Protein AF-A0A090QGW6-F1 (afdb_monomer)

Organism: NCBI:txid754436

Secondary structure (DSSP, 8-state):
------------S-SSPEEP-TT-EEPTT-EEEETTEEEEESS-EESPPP-TT-SSEEEPSS---PPPPS------TTS-TT-HHHHH---SS-SSS-HHHHHHHHHH--SHHHHHHHHHHHHHHHHHHHHHH-TT----HHHHHHHHHHHHHHHHHHHHHHHTTS-SS-HHHHHT-SHHHHHHHHHHHHHHHHHTTT-GGGSPP-SSSS-HHHHHTT--

Mean predicted aligned error: 14.12 Å

Solvent-accessible surface area (backbone atoms only — not comparable to full-atom values): 13281 Å² total; per-residue (Å²): 131,87,83,77,80,80,92,78,86,84,89,70,95,57,97,61,76,46,70,69,53,62,88,48,75,41,48,60,68,42,57,29,32,56,96,90,41,41,30,32,26,69,41,74,45,61,63,74,78,81,44,94,83,42,91,46,29,44,72,60,76,90,83,76,91,73,77,86,72,72,88,58,72,59,71,69,53,86,80,51,86,84,44,69,61,44,64,59,40,52,46,89,86,67,81,75,51,32,45,47,39,54,51,49,41,63,72,71,37,91,48,67,68,58,32,51,51,43,59,58,51,45,50,60,54,50,48,22,41,49,55,60,74,37,81,81,68,83,67,53,38,66,58,24,31,50,52,51,34,52,54,50,39,50,50,44,24,42,52,49,38,39,74,73,63,76,35,94,69,44,59,63,54,60,64,34,71,41,74,64,35,41,48,37,44,52,50,14,53,50,53,31,44,62,38,34,73,71,47,62,85,62,52,72,86,63,83,71,40,53,63,68,74,66,60,55,75,72,77,116

InterPro domains:
  IPR036573 Carbohydrate-binding module superfamily 5/12 [SSF51055] (15-60)

Radius of gyration: 19.95 Å; Cα contacts (8 Å, |Δi|>4): 237; chains: 1; bounding box: 52×44×51 Å

Structure (mmCIF, N/CA/C/O backbone):
data_AF-A0A090QGW6-F1
#
_entry.id   AF-A0A090QGW6-F1
#
loop_
_atom_site.group_PDB
_atom_site.id
_atom_site.type_symbol
_atom_site.label_atom_id
_atom_site.label_alt_id
_atom_site.label_comp_id
_atom_site.label_asym_id
_atom_site.label_entity_id
_atom_site.label_seq_id
_atom_site.pdbx_PDB_ins_code
_atom_site.Cartn_x
_atom_site.Cartn_y
_atom_site.Cartn_z
_atom_site.occupancy
_atom_site.B_iso_or_equiv
_atom_site.auth_seq_id
_atom_site.auth_comp_id
_atom_site.auth_asym_id
_atom_site.auth_atom_id
_atom_site.pdbx_PDB_model_num
ATOM 1 N N . MET A 1 1 ? -22.555 23.218 -3.602 1.00 33.50 1 MET A N 1
ATOM 2 C CA . MET A 1 1 ? -22.571 22.023 -2.738 1.00 33.50 1 MET A CA 1
ATOM 3 C C . MET A 1 1 ? -21.547 21.082 -3.329 1.00 33.50 1 MET A C 1
ATOM 5 O O . MET A 1 1 ? -21.647 20.803 -4.515 1.00 33.50 1 MET A O 1
ATOM 9 N N . ASN A 1 2 ? -20.505 20.732 -2.576 1.00 34.44 2 ASN A N 1
ATOM 10 C CA . ASN A 1 2 ? -19.553 19.720 -3.023 1.00 34.44 2 ASN A CA 1
ATOM 11 C C . ASN A 1 2 ? -20.185 18.361 -2.731 1.00 34.44 2 ASN A C 1
ATOM 13 O O . ASN A 1 2 ? -20.052 17.860 -1.616 1.00 34.44 2 ASN A O 1
ATOM 17 N N . ASP A 1 3 ? -20.883 17.804 -3.717 1.00 41.03 3 ASP A N 1
ATOM 18 C CA . ASP A 1 3 ? -21.254 16.390 -3.721 1.00 41.03 3 ASP A CA 1
ATOM 19 C C . ASP A 1 3 ? -19.986 15.581 -3.992 1.00 41.03 3 ASP A C 1
ATOM 21 O O . ASP A 1 3 ? -19.687 15.177 -5.114 1.00 41.03 3 ASP A O 1
ATOM 25 N N . PHE A 1 4 ? -19.174 15.417 -2.949 1.00 44.78 4 PHE A N 1
ATOM 26 C CA . PHE A 1 4 ? -18.111 14.429 -2.959 1.00 44.78 4 PHE A CA 1
ATOM 27 C C . PHE A 1 4 ? -18.762 13.062 -2.747 1.00 44.78 4 PHE A C 1
ATOM 29 O O . PHE A 1 4 ? -19.067 12.677 -1.617 1.00 44.78 4 PHE A O 1
ATOM 36 N N . VAL A 1 5 ? -19.024 12.364 -3.850 1.00 48.78 5 VAL A N 1
ATOM 37 C CA . VAL A 1 5 ? -19.452 10.964 -3.839 1.00 48.78 5 VAL A CA 1
ATOM 38 C C . VAL A 1 5 ? -18.209 10.128 -3.556 1.00 48.78 5 VAL A C 1
ATOM 40 O O . VAL A 1 5 ? -17.328 10.003 -4.401 1.00 48.78 5 VAL A O 1
ATOM 43 N N . TRP A 1 6 ? -18.100 9.636 -2.326 1.00 50.78 6 TRP A N 1
ATOM 44 C CA . TRP A 1 6 ? -17.078 8.670 -1.950 1.00 50.78 6 TRP A CA 1
ATOM 45 C C . TRP A 1 6 ? -17.577 7.273 -2.328 1.00 50.78 6 TRP A C 1
ATOM 47 O O . TRP A 1 6 ? -18.616 6.853 -1.823 1.00 50.78 6 TRP A O 1
ATOM 57 N N . ASP A 1 7 ? -16.856 6.600 -3.222 1.00 48.09 7 ASP A N 1
ATOM 58 C CA . ASP A 1 7 ? -17.145 5.245 -3.711 1.00 48.09 7 ASP A CA 1
ATOM 59 C C . ASP A 1 7 ? -16.061 4.282 -3.204 1.00 48.09 7 ASP A C 1
ATOM 61 O O . ASP A 1 7 ? -15.202 3.825 -3.951 1.00 48.09 7 ASP A O 1
ATOM 65 N N . GLY A 1 8 ? -15.999 4.108 -1.883 1.00 52.69 8 GLY A N 1
ATOM 66 C CA . GLY A 1 8 ? -15.001 3.262 -1.233 1.00 52.69 8 GLY A CA 1
ATOM 67 C C . GLY A 1 8 ? -15.627 2.284 -0.245 1.00 52.69 8 GLY A C 1
ATOM 68 O O . GLY A 1 8 ? -16.815 2.353 0.068 1.00 52.69 8 GLY A O 1
ATOM 69 N N . TRP A 1 9 ? -14.802 1.382 0.279 1.00 57.50 9 TRP A N 1
ATOM 70 C CA . TRP A 1 9 ? -15.204 0.384 1.268 1.00 57.50 9 TRP A CA 1
ATOM 71 C C . TRP A 1 9 ? -14.773 0.798 2.680 1.00 57.50 9 TRP A C 1
ATOM 73 O O . TRP A 1 9 ? -13.691 1.355 2.875 1.00 57.50 9 TRP A O 1
ATOM 83 N N . LEU A 1 10 ? -15.628 0.547 3.676 1.00 61.69 10 LEU A N 1
ATOM 84 C CA . LEU A 1 10 ? -15.294 0.677 5.097 1.00 61.69 10 LEU A CA 1
ATOM 85 C C . LEU A 1 10 ? -15.099 -0.722 5.677 1.00 61.69 10 LEU A C 1
ATOM 87 O O . LEU A 1 10 ? -16.015 -1.540 5.642 1.00 61.69 10 LEU A O 1
ATOM 91 N N . TYR A 1 11 ? -13.918 -0.981 6.233 1.00 58.16 11 TYR A N 1
ATOM 92 C CA . TYR A 1 11 ? -13.635 -2.235 6.923 1.00 58.16 11 TYR A CA 1
ATOM 93 C C . TYR A 1 11 ? -13.949 -2.089 8.404 1.00 58.16 11 TYR A C 1
ATOM 95 O O . TYR A 1 11 ? -13.504 -1.145 9.056 1.00 58.16 11 TYR A O 1
ATOM 103 N N . THR A 1 12 ? -14.694 -3.051 8.932 1.00 62.00 12 THR A N 1
ATOM 104 C CA . THR A 1 12 ? -14.919 -3.211 10.365 1.00 62.00 12 THR A CA 1
ATOM 105 C C . THR A 1 12 ? -14.427 -4.586 10.785 1.00 62.00 12 THR A C 1
ATOM 107 O O . THR A 1 12 ? -14.577 -5.562 10.054 1.00 62.00 12 THR A O 1
ATOM 110 N N . THR A 1 13 ? -13.823 -4.659 11.966 1.00 58.00 13 THR A N 1
ATOM 111 C CA . THR A 1 13 ? -13.417 -5.922 12.598 1.00 58.00 13 THR A CA 1
ATOM 112 C C . THR A 1 13 ? -14.582 -6.616 13.301 1.00 58.00 13 THR A C 1
ATOM 114 O O . THR A 1 13 ? -14.414 -7.702 13.847 1.00 58.00 13 THR A O 1
ATOM 117 N N . LYS A 1 14 ? -15.761 -5.984 13.325 1.00 63.84 14 LYS A N 1
ATOM 118 C CA . LYS A 1 14 ? -16.964 -6.532 13.946 1.00 63.84 14 LYS A CA 1
ATOM 119 C C . LYS A 1 14 ? -17.774 -7.311 12.919 1.00 63.84 14 LYS A C 1
ATOM 121 O O . LYS A 1 14 ? -18.160 -6.764 11.890 1.00 63.84 14 LYS A O 1
ATOM 126 N N . ASP A 1 15 ? -18.115 -8.547 13.268 1.00 63.34 15 ASP A N 1
ATOM 127 C CA . ASP A 1 15 ? -18.985 -9.419 12.465 1.00 63.34 15 ASP A CA 1
ATOM 128 C C . ASP A 1 15 ? -20.431 -8.896 12.373 1.00 63.34 15 ASP A C 1
ATOM 130 O O . ASP A 1 15 ? -21.226 -9.349 11.549 1.00 63.34 15 ASP A O 1
ATOM 134 N N . THR A 1 16 ? -20.784 -7.936 13.229 1.00 70.56 16 THR A N 1
ATOM 135 C CA . THR A 1 16 ? -22.088 -7.277 13.277 1.00 70.56 16 THR A CA 1
ATOM 136 C C . THR A 1 16 ? -21.921 -5.782 13.513 1.00 70.56 16 THR A C 1
ATOM 138 O O . THR A 1 16 ? -21.048 -5.360 14.270 1.00 70.56 16 THR A O 1
ATOM 141 N N . ILE A 1 17 ? -22.792 -4.977 12.908 1.00 84.06 17 ILE A N 1
ATOM 142 C CA . ILE A 1 17 ? -22.889 -3.549 13.221 1.00 84.06 17 ILE A CA 1
ATOM 143 C C . ILE A 1 17 ? -23.611 -3.393 14.563 1.00 84.06 17 ILE A C 1
ATOM 145 O O . ILE A 1 17 ? -24.702 -3.935 14.751 1.00 84.06 17 ILE A O 1
ATOM 149 N N . ASP A 1 18 ? -23.013 -2.636 15.481 1.00 85.50 18 ASP A N 1
ATOM 150 C CA . ASP A 1 18 ? -23.612 -2.375 16.787 1.00 85.50 18 ASP A CA 1
ATOM 151 C C . ASP A 1 18 ? -24.788 -1.400 16.671 1.00 85.50 18 ASP A C 1
ATOM 153 O O . ASP A 1 18 ? -24.751 -0.432 15.909 1.00 85.50 18 ASP A O 1
ATOM 157 N N . ILE A 1 19 ? -25.832 -1.620 17.468 1.00 91.69 19 ILE A N 1
ATOM 158 C CA . ILE A 1 19 ? -26.942 -0.670 17.583 1.00 91.69 19 ILE A CA 1
ATOM 159 C C . ILE A 1 19 ? -26.463 0.542 18.387 1.00 91.69 19 ILE A C 1
ATOM 161 O O . ILE A 1 19 ? -25.808 0.393 19.418 1.00 91.69 19 ILE A O 1
ATOM 165 N N . TYR A 1 20 ? -26.817 1.742 17.930 1.00 92.31 20 TYR A N 1
ATOM 166 C CA . TYR A 1 20 ? -26.529 2.989 18.630 1.00 92.31 20 TYR A CA 1
ATOM 167 C C . TYR A 1 20 ? -26.995 2.964 20.092 1.00 92.31 20 TYR A C 1
ATOM 169 O O . TYR A 1 20 ? -28.152 2.658 20.393 1.00 92.31 20 TYR A O 1
ATOM 177 N N . ASP A 1 21 ? -26.113 3.413 20.973 1.00 93.06 21 ASP A N 1
ATOM 178 C CA . ASP A 1 21 ? -26.338 3.640 22.387 1.00 93.06 21 ASP A CA 1
ATOM 179 C C . ASP A 1 21 ? -25.883 5.057 22.751 1.00 93.06 21 ASP A C 1
ATOM 181 O O . ASP A 1 21 ? -24.736 5.453 22.544 1.00 93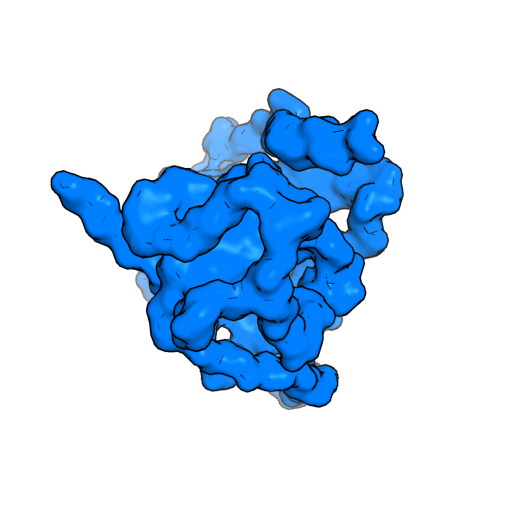.06 21 ASP A O 1
ATOM 185 N N . HIS A 1 22 ? -26.802 5.820 23.336 1.00 91.31 22 HIS A N 1
ATOM 186 C CA . HIS A 1 22 ? -26.597 7.215 23.706 1.00 91.31 22 HIS A CA 1
ATOM 187 C C . HIS A 1 22 ? -25.455 7.405 24.717 1.00 91.31 22 HIS A C 1
ATOM 189 O O . HIS A 1 22 ? -24.769 8.430 24.702 1.00 91.31 22 HIS A O 1
ATOM 195 N N . GLU A 1 23 ? -25.227 6.420 25.590 1.00 93.12 23 GLU A N 1
ATOM 196 C CA . GLU A 1 23 ? -24.200 6.508 26.630 1.00 93.12 23 GLU A CA 1
ATOM 197 C C . GLU A 1 23 ? -22.819 6.029 26.177 1.00 93.12 23 GLU A C 1
ATOM 199 O O . GLU A 1 23 ? -21.822 6.267 26.877 1.00 93.12 23 GLU A O 1
ATOM 204 N N . THR A 1 24 ? -22.736 5.415 25.000 1.00 90.62 24 THR A N 1
ATOM 205 C CA . THR A 1 24 ? -21.484 4.933 24.427 1.00 90.62 24 THR A CA 1
ATOM 206 C C . THR A 1 24 ? -20.689 6.091 23.814 1.00 90.62 24 THR A C 1
ATOM 208 O O . THR A 1 24 ? -21.230 6.985 23.163 1.00 90.62 24 THR A O 1
ATOM 211 N N . ALA A 1 25 ? -19.379 6.105 24.075 1.00 89.50 25 ALA A N 1
ATOM 212 C CA . ALA A 1 25 ? -18.448 7.032 23.444 1.00 89.50 25 ALA A CA 1
ATOM 213 C C . ALA A 1 25 ? -17.870 6.383 22.183 1.00 89.50 25 ALA A C 1
ATOM 215 O O . ALA A 1 25 ? -17.158 5.384 22.276 1.00 89.50 25 ALA A O 1
ATOM 216 N N . TYR A 1 26 ? -18.172 6.973 21.034 1.00 85.00 26 TYR A N 1
ATOM 217 C CA . TYR A 1 26 ? -17.760 6.509 19.719 1.00 85.00 26 TYR A CA 1
ATOM 218 C C . TYR A 1 26 ? -16.492 7.219 19.261 1.00 85.00 26 TYR A C 1
ATOM 220 O O . TYR A 1 26 ? -16.317 8.422 19.479 1.00 85.00 26 TYR A O 1
ATOM 228 N N . ARG A 1 27 ? -15.601 6.464 18.626 1.00 85.12 27 ARG A N 1
ATOM 229 C CA . ARG A 1 27 ? -14.374 6.944 17.989 1.00 85.12 27 ARG A CA 1
ATOM 230 C C . ARG A 1 27 ? -14.624 7.201 16.507 1.00 85.12 27 ARG A C 1
ATOM 232 O O . ARG A 1 27 ? -15.595 6.721 15.930 1.00 85.12 27 ARG A O 1
ATOM 239 N N . VAL A 1 28 ? -13.726 7.956 15.879 1.00 78.50 28 VAL A N 1
ATOM 240 C CA . VAL A 1 28 ? -13.757 8.153 14.423 1.00 78.50 28 VAL A CA 1
ATOM 241 C C . VAL A 1 28 ? -13.703 6.794 13.728 1.00 78.50 28 VAL A C 1
ATOM 243 O O . VAL A 1 28 ? -12.865 5.965 14.073 1.00 78.50 28 VAL A O 1
ATOM 246 N N . GLY A 1 29 ? -14.580 6.583 12.748 1.00 78.69 29 GLY A N 1
ATOM 247 C CA . GLY A 1 29 ? -14.663 5.330 12.000 1.00 78.69 29 GLY A CA 1
ATOM 248 C C . GLY A 1 29 ? -15.576 4.271 12.621 1.00 78.69 29 GLY A C 1
ATOM 249 O O . GLY A 1 29 ? -15.855 3.285 11.946 1.00 78.69 29 GLY A O 1
ATOM 250 N N . ASP A 1 30 ? -16.096 4.471 13.838 1.00 83.88 30 ASP A N 1
ATOM 251 C CA . ASP A 1 30 ? -17.084 3.551 14.407 1.00 83.88 30 ASP A CA 1
ATOM 252 C C . ASP A 1 30 ? -18.349 3.521 13.545 1.00 83.88 30 ASP A C 1
ATOM 254 O O . ASP A 1 30 ? -18.890 4.567 13.171 1.00 83.88 30 ASP A O 1
ATOM 258 N N . ILE A 1 31 ? -18.818 2.308 13.253 1.00 87.56 31 ILE A N 1
ATOM 259 C CA . ILE A 1 31 ? -20.001 2.048 12.433 1.00 87.56 31 ILE A CA 1
ATOM 260 C C . ILE A 1 31 ? -21.126 1.547 13.335 1.00 87.56 31 ILE A C 1
ATOM 262 O O . ILE A 1 31 ? -20.939 0.593 14.092 1.00 87.56 31 ILE A O 1
ATOM 266 N N . ILE A 1 32 ? -22.292 2.182 13.238 1.00 90.25 32 ILE A N 1
ATOM 267 C CA . ILE A 1 32 ? -23.474 1.869 14.046 1.00 90.25 32 ILE A CA 1
ATOM 268 C C . ILE A 1 32 ? -24.739 1.795 13.198 1.00 90.25 32 ILE A C 1
ATOM 270 O O . ILE A 1 32 ? -24.846 2.456 12.164 1.00 90.25 32 ILE A O 1
ATOM 274 N N . ASP A 1 33 ? -25.716 1.025 13.667 1.00 89.88 33 ASP A N 1
ATOM 275 C CA . ASP A 1 33 ? -27.097 1.073 13.196 1.00 89.88 33 ASP A CA 1
ATOM 276 C C . ASP A 1 33 ? -27.896 2.011 14.099 1.00 89.88 33 ASP A C 1
ATOM 278 O O . ASP A 1 33 ? -27.933 1.860 15.324 1.00 89.88 33 ASP A O 1
ATOM 282 N N . PHE A 1 34 ? -28.575 2.977 13.490 1.00 91.00 34 PHE A N 1
ATOM 283 C CA . PHE A 1 34 ? -29.602 3.750 14.159 1.00 91.00 34 PHE A CA 1
ATOM 284 C C . PHE A 1 34 ? -30.868 3.782 13.312 1.00 91.00 34 PHE A C 1
ATOM 286 O O . PHE A 1 34 ? -30.924 4.417 12.258 1.00 91.00 34 PHE A O 1
ATOM 293 N N . LYS A 1 35 ? -31.918 3.128 13.821 1.00 89.25 35 LYS A N 1
ATOM 294 C CA . LYS A 1 35 ? -33.244 3.051 13.187 1.00 89.25 35 LYS A CA 1
ATOM 295 C C . LYS A 1 35 ? -33.208 2.431 11.780 1.00 89.25 35 LYS A C 1
ATOM 297 O O . LYS A 1 35 ? -33.979 2.848 10.918 1.00 89.25 35 LYS A O 1
ATOM 302 N N . GLY A 1 36 ? -32.350 1.434 11.554 1.00 84.31 36 GLY A N 1
ATOM 303 C CA . GLY A 1 36 ? -32.238 0.741 10.266 1.00 84.31 36 GLY A CA 1
ATOM 304 C C . GLY A 1 36 ? -31.441 1.515 9.216 1.00 84.31 36 GLY A C 1
ATOM 305 O O . GLY A 1 36 ? -31.501 1.199 8.027 1.00 84.31 36 GLY A O 1
ATOM 306 N N . HIS A 1 37 ? -30.715 2.548 9.638 1.00 88.00 37 HIS A N 1
ATOM 307 C CA . HIS A 1 37 ? -29.743 3.251 8.818 1.00 88.00 37 HIS A CA 1
ATOM 308 C C . HIS A 1 37 ? -28.366 3.107 9.449 1.00 88.00 37 HIS A C 1
ATOM 310 O O . HIS A 1 37 ? -28.210 3.249 10.662 1.00 88.00 37 HIS A O 1
ATOM 316 N N . VAL A 1 38 ? -27.371 2.853 8.607 1.00 88.50 38 VAL A N 1
ATOM 317 C CA . VAL A 1 38 ? -25.988 2.706 9.046 1.00 88.50 38 VAL A CA 1
ATOM 318 C C . VAL A 1 38 ? -25.298 4.062 8.996 1.00 88.50 38 VAL A C 1
ATOM 320 O O . VAL A 1 38 ? -25.425 4.797 8.013 1.00 88.50 38 VAL A O 1
ATOM 323 N N . TYR A 1 39 ? -24.550 4.389 10.044 1.00 88.94 39 TYR A N 1
ATOM 324 C CA . TYR A 1 39 ? -23.765 5.612 10.132 1.00 88.94 39 TYR A CA 1
ATOM 325 C C . TYR A 1 39 ? -22.324 5.301 10.511 1.00 88.94 39 TYR A C 1
ATOM 327 O O . TYR A 1 39 ? -22.068 4.372 11.270 1.00 88.94 39 TYR A O 1
ATOM 335 N N . VAL A 1 40 ? -21.405 6.129 10.023 1.00 88.62 40 VAL A N 1
ATOM 336 C CA . VAL A 1 40 ? -20.012 6.171 10.465 1.00 88.62 40 VAL A CA 1
ATOM 337 C C . VAL A 1 40 ? -19.748 7.469 11.228 1.00 88.62 40 VAL A C 1
ATOM 339 O O . VAL A 1 40 ? -20.155 8.556 10.796 1.00 88.62 40 VAL A O 1
ATOM 342 N N . ALA A 1 41 ? -19.078 7.365 12.372 1.00 88.06 41 ALA A N 1
ATOM 343 C CA . ALA A 1 41 ? -18.646 8.514 13.158 1.00 88.06 41 ALA A CA 1
ATOM 344 C C . ALA A 1 41 ? -17.513 9.264 12.440 1.00 88.06 41 ALA A C 1
ATOM 346 O O . ALA A 1 41 ? -16.475 8.691 12.103 1.00 88.06 41 ALA A O 1
ATOM 347 N N . GLN A 1 42 ? -17.696 10.566 12.220 1.00 81.56 42 GLN A N 1
ATOM 348 C CA . GLN A 1 42 ? -16.695 11.437 11.592 1.00 81.56 42 GLN A CA 1
ATOM 349 C C . GLN A 1 42 ? -15.734 12.065 12.612 1.00 81.56 42 GLN A C 1
ATOM 351 O O . GLN A 1 42 ? -14.635 12.475 12.250 1.00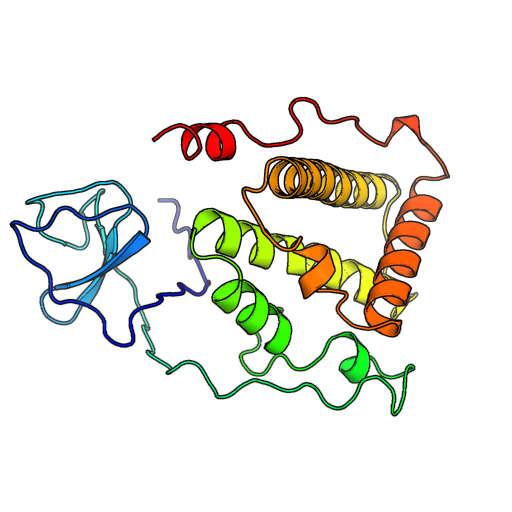 81.56 42 GLN A O 1
ATOM 356 N N . TRP A 1 43 ? -16.152 12.127 13.879 1.00 82.00 43 TRP A N 1
ATOM 357 C CA . TRP A 1 43 ? -15.431 12.715 15.010 1.00 82.00 43 TRP A CA 1
ATOM 358 C C . TRP A 1 43 ? -15.661 11.854 16.264 1.00 82.00 43 TRP A C 1
ATOM 360 O O . TRP A 1 43 ? -16.616 11.081 16.285 1.00 82.00 43 TRP A O 1
ATOM 370 N N . PRO A 1 44 ? -14.843 11.966 17.324 1.00 84.62 44 PRO A N 1
ATOM 371 C CA . PRO A 1 44 ? -15.179 11.355 18.607 1.00 84.62 44 PRO A CA 1
ATOM 372 C C . PRO A 1 44 ? -16.463 11.969 19.190 1.00 84.62 44 PRO A C 1
ATOM 374 O O . PRO A 1 44 ? -16.544 13.190 19.336 1.00 84.62 44 PRO A O 1
ATOM 377 N N . ILE A 1 45 ? -17.469 11.147 19.508 1.00 89.75 45 ILE A N 1
ATOM 378 C CA . ILE A 1 45 ? -18.837 11.588 19.847 1.00 89.75 45 ILE A CA 1
ATOM 379 C C . ILE A 1 45 ? -19.416 10.756 20.990 1.00 89.75 45 ILE A C 1
ATOM 381 O O . ILE A 1 45 ? -19.256 9.541 21.032 1.00 89.75 45 ILE A O 1
ATOM 385 N N . LYS A 1 46 ? -20.172 11.399 21.885 1.00 92.31 46 LYS A N 1
ATOM 386 C CA . LYS A 1 46 ? -21.032 10.735 22.874 1.00 92.31 46 LYS A CA 1
ATOM 387 C C . LYS A 1 46 ? -22.338 11.517 23.029 1.00 92.31 46 LYS A C 1
ATOM 389 O O . LYS A 1 46 ? -22.301 12.742 23.106 1.00 92.31 46 LYS A O 1
ATOM 394 N N . GLY A 1 47 ? -23.473 10.822 23.088 1.00 87.81 47 GLY A N 1
ATOM 395 C CA . GLY A 1 47 ? -24.792 11.424 23.334 1.00 87.81 47 GLY A CA 1
ATOM 396 C C . GLY A 1 47 ? -25.404 12.218 22.171 1.00 87.81 47 GLY A C 1
ATOM 397 O O . GLY A 1 47 ? -26.511 12.733 22.298 1.00 87.81 47 GLY A O 1
ATOM 398 N N . GLU A 1 48 ? -24.732 12.331 21.021 1.00 88.62 48 GLU A N 1
ATOM 399 C CA . GLU A 1 48 ? -25.337 12.927 19.825 1.00 88.62 48 GLU A CA 1
ATOM 400 C C . GLU A 1 48 ? -26.058 11.852 19.009 1.00 88.62 48 GLU A C 1
ATOM 402 O O . GLU A 1 48 ? -25.448 10.846 18.633 1.00 88.62 48 GLU A O 1
ATOM 407 N N . TYR A 1 49 ? -27.345 12.064 18.724 1.00 90.75 49 TYR A N 1
ATOM 408 C CA . TYR A 1 49 ? -28.139 11.148 17.908 1.00 90.75 49 TYR A CA 1
ATOM 409 C C . TYR A 1 49 ? -27.715 11.195 16.429 1.00 90.75 49 TYR A C 1
ATOM 411 O O . TYR A 1 49 ? -27.611 12.288 15.867 1.00 90.75 49 TYR A O 1
ATOM 419 N N . PRO A 1 50 ? -27.565 10.043 15.754 1.00 88.56 50 PRO A N 1
ATOM 420 C CA . PRO A 1 50 ? -27.315 10.001 14.319 1.00 88.56 50 PRO A CA 1
ATOM 421 C C . PRO A 1 50 ? -28.505 10.545 13.521 1.00 88.56 50 PRO A C 1
ATOM 423 O O . PRO A 1 50 ? -29.653 10.138 13.714 1.00 88.56 50 PRO A O 1
ATOM 426 N N . HIS A 1 51 ? -28.243 11.476 12.605 1.00 83.38 51 HIS A N 1
ATOM 427 C CA . HIS A 1 51 ? -29.226 11.945 11.629 1.00 83.38 51 HIS A CA 1
ATOM 428 C C . HIS A 1 51 ? -28.534 12.458 10.359 1.00 83.38 51 HIS A C 1
ATOM 430 O O . HIS A 1 51 ? -27.383 12.877 10.395 1.00 83.38 51 HIS A O 1
ATOM 436 N N . HIS A 1 52 ? -29.258 12.484 9.236 1.00 62.50 52 HIS A N 1
ATOM 437 C CA . HIS A 1 52 ? -28.752 12.838 7.893 1.00 62.50 52 HIS A CA 1
ATOM 438 C C . HIS A 1 52 ? -28.120 14.240 7.753 1.00 62.50 52 HIS A C 1
ATOM 440 O O . HIS A 1 52 ? -27.527 14.546 6.725 1.00 62.50 52 HIS A O 1
ATOM 446 N N . ALA A 1 53 ? -28.282 15.104 8.756 1.00 63.97 53 ALA A N 1
ATOM 447 C CA . ALA A 1 53 ? -27.765 16.473 8.779 1.00 63.97 53 ALA A CA 1
ATOM 448 C C . ALA A 1 53 ? -26.743 16.699 9.907 1.00 63.97 53 ALA A C 1
ATOM 450 O O . ALA A 1 53 ? -26.382 17.840 10.187 1.00 63.97 53 ALA A O 1
ATOM 451 N N . SER A 1 54 ? -26.327 15.634 10.596 1.00 74.56 54 SER A N 1
ATOM 452 C CA . SER A 1 54 ? -25.301 15.717 11.627 1.00 74.56 54 SER A CA 1
ATOM 453 C C . SER A 1 54 ? -23.941 15.912 10.954 1.00 74.56 54 SER A C 1
ATOM 455 O O . SER A 1 54 ? -23.629 15.268 9.956 1.00 74.56 54 SER A O 1
ATOM 457 N N . SER A 1 55 ? -23.120 16.811 11.496 1.00 79.69 55 SER A N 1
ATOM 458 C CA . SER A 1 55 ? -21.704 16.944 11.111 1.00 79.69 55 SER A CA 1
ATOM 459 C C . SER A 1 55 ? -20.820 15.848 11.712 1.00 79.69 55 SER A C 1
ATOM 461 O O . SER A 1 55 ? -19.647 15.721 11.364 1.00 79.69 55 SER A O 1
ATOM 463 N N . SER A 1 56 ? -21.384 15.126 12.673 1.00 86.31 56 SER A N 1
ATOM 464 C CA . SER A 1 56 ? -20.737 14.157 13.542 1.00 86.31 56 SER A CA 1
ATOM 465 C C . SER A 1 56 ? -20.948 12.736 13.014 1.00 86.31 56 SER A C 1
ATOM 467 O O . SER A 1 56 ? -20.037 11.911 13.064 1.00 86.31 56 SER A O 1
ATOM 469 N N . TRP A 1 57 ? -22.108 12.477 12.408 1.00 87.56 57 TRP A N 1
ATOM 470 C CA . TRP A 1 57 ? -22.486 11.195 11.823 1.00 87.56 57 TRP A CA 1
ATOM 471 C C . TRP A 1 57 ? -22.681 11.298 10.314 1.00 87.56 57 TRP A C 1
ATOM 473 O O . TRP A 1 57 ? -23.510 12.071 9.836 1.00 87.56 57 TRP A O 1
ATOM 483 N N . ARG A 1 58 ? -21.988 10.445 9.556 1.00 87.50 58 ARG A N 1
ATOM 484 C CA . ARG A 1 58 ? -22.220 10.293 8.119 1.00 87.50 58 ARG A CA 1
ATOM 485 C C . ARG A 1 58 ? -23.025 9.037 7.854 1.00 87.50 58 ARG A C 1
ATOM 487 O O . ARG A 1 58 ? -22.590 7.945 8.198 1.00 87.50 58 ARG A O 1
ATOM 494 N N . GLN A 1 59 ? -24.181 9.194 7.220 1.00 87.69 59 GLN A N 1
ATOM 495 C CA . GLN A 1 59 ? -24.974 8.050 6.790 1.00 87.69 59 GLN A CA 1
ATOM 496 C C . GLN A 1 59 ? -24.261 7.314 5.655 1.00 87.69 59 GLN A C 1
ATOM 498 O O . GLN A 1 59 ? -23.822 7.940 4.688 1.00 87.69 59 GLN A O 1
ATOM 503 N N . LEU A 1 60 ? -24.179 5.994 5.772 1.00 82.19 60 LEU A N 1
ATOM 504 C CA . LEU A 1 60 ? -23.739 5.110 4.706 1.00 82.19 60 LEU A CA 1
ATOM 505 C C . LEU A 1 60 ? -24.957 4.649 3.904 1.00 82.19 60 LEU A C 1
ATOM 507 O O . LEU A 1 60 ? -26.020 4.354 4.458 1.00 82.19 60 LEU A O 1
ATOM 511 N N . VAL A 1 61 ? -24.801 4.601 2.587 1.00 77.94 61 VAL A N 1
ATOM 512 C CA . VAL A 1 61 ? -25.802 4.080 1.651 1.00 77.94 61 VAL A CA 1
ATOM 513 C C . VAL A 1 61 ? -25.241 2.826 0.986 1.00 77.94 61 VAL A C 1
ATOM 515 O O . VAL A 1 61 ? -24.030 2.725 0.826 1.00 77.94 61 VAL A O 1
ATOM 518 N N . ASN A 1 62 ? -26.111 1.879 0.619 1.00 69.69 62 ASN A N 1
ATOM 519 C CA . ASN A 1 62 ? -25.735 0.603 -0.015 1.00 69.69 62 ASN A CA 1
ATOM 520 C C . ASN A 1 62 ? -24.757 -0.255 0.817 1.00 69.69 62 ASN A C 1
ATOM 522 O O . ASN A 1 62 ? -23.778 -0.773 0.295 1.00 69.69 62 ASN A O 1
ATOM 526 N N . VAL A 1 63 ? -25.012 -0.399 2.122 1.00 69.31 63 VAL A N 1
ATOM 527 C CA . VAL A 1 63 ? -24.168 -1.226 2.998 1.00 69.31 63 VAL A CA 1
ATOM 528 C C . VAL A 1 63 ? -24.491 -2.707 2.800 1.00 69.31 63 VAL A C 1
ATOM 530 O O . VAL A 1 63 ? -25.553 -3.169 3.215 1.00 69.31 63 VAL A O 1
ATOM 533 N N . GLU A 1 64 ? -23.557 -3.451 2.208 1.00 67.50 64 GLU A N 1
ATOM 534 C CA . GLU A 1 64 ? -23.566 -4.915 2.186 1.00 67.50 64 GLU A CA 1
ATOM 535 C C . GLU A 1 64 ? -22.553 -5.450 3.206 1.00 67.50 64 GLU A C 1
ATOM 537 O O . GLU A 1 64 ? -21.365 -5.142 3.150 1.00 67.50 64 GLU A O 1
ATOM 542 N N . LEU A 1 65 ? -23.028 -6.239 4.175 1.00 60.75 65 LEU A N 1
ATOM 543 C CA . LEU A 1 65 ? -22.172 -6.916 5.150 1.00 60.75 65 LEU A CA 1
ATOM 544 C C . LEU A 1 65 ? -21.790 -8.294 4.610 1.00 60.75 65 LEU A C 1
ATOM 546 O O . LEU A 1 65 ? -22.533 -9.263 4.772 1.00 60.75 65 LEU A O 1
ATOM 550 N N . THR A 1 66 ? -20.634 -8.388 3.962 1.00 56.84 66 THR A N 1
ATOM 551 C CA . THR A 1 66 ? -20.038 -9.671 3.579 1.00 56.84 66 THR A CA 1
ATOM 552 C C . THR A 1 66 ? -19.077 -10.146 4.672 1.00 56.84 66 THR A C 1
ATOM 554 O O . THR A 1 66 ? -18.125 -9.426 4.978 1.00 56.84 66 THR A O 1
ATOM 557 N N . PRO A 1 67 ? -19.286 -11.338 5.269 1.00 51.69 67 PRO A N 1
ATOM 558 C CA . PRO A 1 67 ? -18.330 -11.907 6.212 1.00 51.69 67 PRO A CA 1
ATOM 559 C C . PRO A 1 67 ? -16.954 -12.052 5.558 1.00 51.69 67 PRO A C 1
ATOM 561 O O . PRO A 1 67 ? -16.866 -12.392 4.375 1.00 51.69 67 PRO A O 1
ATOM 564 N N . ALA A 1 68 ? -15.885 -11.839 6.331 1.00 50.16 68 ALA A N 1
ATOM 565 C CA . ALA A 1 68 ? -14.524 -12.058 5.856 1.00 50.16 68 ALA A CA 1
ATOM 566 C C . ALA A 1 68 ? -14.382 -13.503 5.352 1.00 50.16 68 ALA A C 1
ATOM 568 O O . ALA A 1 68 ? -14.602 -14.465 6.094 1.00 50.16 68 ALA A O 1
ATOM 569 N N . ALA A 1 69 ? -14.060 -13.659 4.068 1.00 46.94 69 ALA A N 1
ATOM 570 C CA . ALA A 1 69 ? -13.866 -14.967 3.467 1.00 46.94 69 ALA A CA 1
ATOM 571 C C . ALA A 1 69 ? -12.718 -15.730 4.160 1.00 46.94 69 ALA A C 1
ATOM 573 O O . ALA A 1 69 ? -11.794 -15.143 4.731 1.00 46.94 69 ALA A O 1
ATOM 574 N N . SER A 1 70 ? -12.774 -17.066 4.081 1.00 44.25 70 SER A N 1
ATOM 575 C CA . SER A 1 70 ? -11.646 -17.963 4.393 1.00 44.25 70 SER A CA 1
ATOM 576 C C . SER A 1 70 ? -10.336 -17.460 3.765 1.00 44.25 70 SER A C 1
ATOM 578 O O . SER A 1 70 ? -10.423 -16.750 2.766 1.00 44.25 70 SER A O 1
ATOM 580 N N . PRO A 1 71 ? -9.143 -17.815 4.295 1.00 48.38 71 PRO A N 1
ATOM 581 C CA . PRO A 1 71 ? -7.861 -17.358 3.753 1.00 48.38 71 PRO A CA 1
ATOM 582 C C . PRO A 1 71 ? -7.829 -17.456 2.227 1.00 48.38 71 PRO A C 1
ATOM 584 O O . PRO A 1 71 ? -7.818 -18.559 1.672 1.00 48.38 71 PRO A O 1
ATOM 587 N N . ILE A 1 72 ? -7.866 -16.296 1.566 1.00 55.56 72 ILE A N 1
ATOM 588 C CA . ILE A 1 72 ? -7.871 -16.192 0.114 1.00 55.56 72 ILE A CA 1
ATOM 589 C C . ILE A 1 72 ? -6.450 -16.519 -0.312 1.00 55.56 72 ILE A C 1
ATOM 591 O O . ILE A 1 72 ? -5.520 -15.719 -0.205 1.00 55.56 72 ILE A O 1
ATOM 595 N N . THR A 1 73 ? -6.271 -17.772 -0.701 1.00 55.38 73 THR A N 1
ATOM 596 C CA . THR A 1 73 ? -5.008 -18.279 -1.207 1.00 55.38 73 THR A CA 1
ATOM 597 C C . THR A 1 73 ? -4.991 -18.010 -2.698 1.00 55.38 73 THR A C 1
ATOM 599 O O . THR A 1 73 ? -5.746 -18.614 -3.456 1.00 55.38 73 THR A O 1
ATOM 602 N N . ASP A 1 74 ? -4.144 -17.069 -3.115 1.00 60.53 74 ASP A N 1
ATOM 603 C CA . ASP A 1 74 ? -3.811 -16.931 -4.529 1.00 60.53 74 ASP A CA 1
ATOM 604 C C . ASP A 1 74 ? -3.300 -18.284 -5.050 1.00 60.53 74 ASP A C 1
ATOM 606 O O . ASP A 1 74 ? -2.582 -18.997 -4.341 1.00 60.53 74 ASP A O 1
ATOM 610 N N . THR A 1 75 ? -3.633 -18.632 -6.295 1.00 58.12 75 THR A N 1
ATOM 611 C CA . THR A 1 75 ? -2.960 -19.727 -7.014 1.00 58.12 75 THR A CA 1
ATOM 612 C C . THR A 1 75 ? -1.443 -19.560 -6.921 1.00 58.12 75 THR A C 1
ATOM 614 O O . THR A 1 75 ? -0.951 -18.440 -7.075 1.00 58.12 75 THR A O 1
ATOM 617 N N . ASP A 1 76 ? -0.716 -20.656 -6.657 1.00 53.69 76 ASP A N 1
ATOM 618 C CA . ASP A 1 76 ? 0.723 -20.634 -6.362 1.00 53.69 76 ASP A CA 1
ATOM 619 C C . ASP A 1 76 ? 1.492 -19.840 -7.437 1.00 53.69 76 ASP A C 1
ATOM 621 O O . ASP A 1 76 ? 1.574 -20.262 -8.598 1.00 53.69 76 ASP A O 1
ATOM 625 N N . PRO A 1 77 ? 2.092 -18.692 -7.074 1.00 50.16 77 PRO A N 1
ATOM 626 C CA . PRO A 1 77 ? 2.788 -17.849 -8.029 1.00 50.16 77 PRO A CA 1
ATOM 627 C C . PRO A 1 77 ? 4.055 -18.486 -8.617 1.00 50.16 77 PRO A C 1
ATOM 629 O O . PRO A 1 77 ? 4.660 -17.909 -9.524 1.00 50.16 77 PRO A O 1
ATOM 632 N N . ASN A 1 78 ? 4.455 -19.670 -8.142 1.00 50.41 78 ASN A N 1
ATOM 633 C CA . ASN A 1 78 ? 5.564 -20.450 -8.683 1.00 50.41 78 ASN A CA 1
ATOM 634 C C . ASN A 1 78 ? 5.197 -21.309 -9.904 1.00 50.41 78 ASN A C 1
ATOM 636 O O . ASN A 1 78 ? 6.105 -21.836 -10.547 1.00 50.41 78 ASN A O 1
ATOM 640 N N . GLU A 1 79 ? 3.915 -21.442 -10.266 1.00 51.31 79 GLU A N 1
ATOM 641 C CA . GLU A 1 79 ? 3.521 -22.309 -11.385 1.00 51.31 79 GLU A CA 1
ATOM 642 C C . GLU A 1 79 ? 3.662 -21.639 -12.762 1.00 51.31 79 GLU A C 1
ATOM 644 O O . GLU A 1 79 ? 3.926 -22.331 -13.749 1.00 51.31 79 GLU A O 1
ATOM 649 N N . ASN A 1 80 ? 3.564 -20.302 -12.868 1.00 50.09 80 ASN A N 1
ATOM 650 C CA . ASN A 1 80 ? 3.870 -19.604 -14.124 1.00 50.09 80 ASN A CA 1
ATOM 651 C C . ASN A 1 80 ? 4.107 -18.078 -13.973 1.00 50.09 80 ASN A C 1
ATO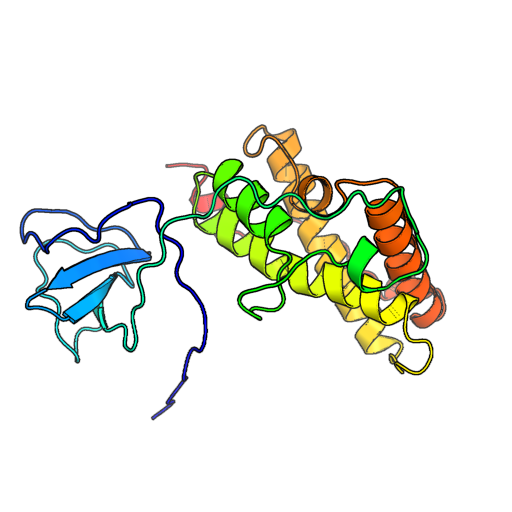M 653 O O . ASN A 1 80 ? 3.154 -17.294 -13.974 1.00 50.09 80 ASN A O 1
ATOM 657 N N . PRO A 1 81 ? 5.367 -17.607 -13.919 1.00 52.12 81 PRO A N 1
ATOM 658 C CA . PRO A 1 81 ? 5.713 -16.229 -13.540 1.00 52.12 81 PRO A CA 1
ATOM 659 C C . PRO A 1 81 ? 5.511 -15.155 -14.624 1.00 52.12 81 PRO A C 1
ATOM 661 O O . PRO A 1 81 ? 5.955 -14.015 -14.459 1.00 52.12 81 PRO A O 1
ATOM 664 N N . LYS A 1 82 ? 4.897 -15.508 -15.760 1.00 52.03 82 LYS A N 1
ATOM 665 C CA . LYS A 1 82 ? 4.708 -14.604 -16.908 1.00 52.03 82 LYS A CA 1
ATOM 666 C C . LYS A 1 82 ? 3.283 -14.085 -17.086 1.00 52.03 82 LYS A C 1
ATOM 668 O O . LYS A 1 82 ? 3.083 -13.233 -17.946 1.00 52.03 82 LYS A O 1
ATOM 673 N N . TYR A 1 83 ? 2.316 -14.573 -16.312 1.00 57.34 83 TYR A N 1
ATOM 674 C CA . TYR A 1 83 ? 0.928 -14.129 -16.431 1.00 57.34 83 TYR A CA 1
ATOM 675 C C . TYR A 1 83 ? 0.597 -13.072 -15.373 1.00 57.34 83 TYR A C 1
ATOM 677 O O . TYR A 1 83 ? 0.952 -13.203 -14.201 1.00 57.34 83 TYR A O 1
ATOM 685 N N . LEU A 1 84 ? -0.057 -12.001 -15.833 1.00 59.03 84 LEU A N 1
ATOM 686 C CA . LEU A 1 84 ? -0.480 -10.824 -15.065 1.00 59.03 84 LEU A CA 1
ATOM 687 C C . LEU A 1 84 ? -1.259 -11.215 -13.803 1.00 59.03 84 LEU A C 1
ATOM 689 O O . LEU A 1 84 ? -0.998 -10.672 -12.729 1.00 59.03 84 LEU A O 1
ATOM 693 N N . GLU A 1 85 ? -2.166 -12.185 -13.930 1.00 62.00 85 GLU A N 1
ATOM 694 C CA . GLU A 1 85 ? -3.013 -12.656 -12.829 1.00 62.00 85 GLU A CA 1
ATOM 695 C C . GLU A 1 85 ? -2.197 -13.362 -11.737 1.00 62.00 85 GLU A C 1
ATOM 697 O O . GLU A 1 85 ? -2.508 -13.243 -10.556 1.00 62.00 85 GLU A O 1
ATOM 702 N N . THR A 1 86 ? -1.087 -14.013 -12.096 1.00 66.81 86 THR A N 1
ATOM 703 C CA . THR A 1 86 ? -0.214 -14.707 -11.140 1.00 66.81 86 THR A CA 1
ATOM 704 C C . THR A 1 86 ? 0.487 -13.731 -10.188 1.00 66.81 86 THR A C 1
ATOM 706 O O . THR A 1 86 ? 0.640 -13.995 -8.994 1.00 66.81 86 THR A O 1
ATOM 709 N N . VAL A 1 87 ? 0.933 -12.580 -10.701 1.00 76.50 87 VAL A N 1
ATOM 710 C CA . VAL A 1 87 ? 1.675 -11.589 -9.903 1.00 76.50 87 VAL A CA 1
ATOM 711 C C . VAL A 1 87 ? 0.719 -10.663 -9.156 1.00 76.50 87 VAL A C 1
ATOM 713 O O . VAL A 1 87 ? 0.908 -10.451 -7.954 1.00 76.50 87 VAL A O 1
ATOM 716 N N . ARG A 1 88 ? -0.324 -10.166 -9.838 1.00 79.06 88 ARG A N 1
ATOM 717 C CA . ARG A 1 88 ? -1.340 -9.283 -9.242 1.00 79.06 88 ARG A CA 1
ATOM 718 C C . ARG A 1 88 ? -2.231 -10.009 -8.235 1.00 79.06 88 ARG A C 1
ATOM 720 O O . ARG A 1 88 ? -2.666 -9.375 -7.285 1.00 79.06 88 ARG A O 1
ATOM 727 N N . GLY A 1 89 ? -2.381 -11.328 -8.362 1.00 80.19 89 GLY A N 1
ATOM 728 C CA . GLY A 1 89 ? -3.273 -12.129 -7.526 1.00 80.19 89 GLY A CA 1
ATOM 729 C C . GLY A 1 89 ? -4.744 -11.877 -7.843 1.00 80.19 89 GLY A C 1
ATOM 730 O O . GLY A 1 89 ? -5.070 -11.204 -8.823 1.00 80.19 89 GLY A O 1
ATOM 731 N N . LEU A 1 90 ? -5.621 -12.457 -7.026 1.00 80.88 90 LEU A N 1
ATOM 732 C CA . LEU A 1 90 ? -7.065 -12.306 -7.186 1.00 80.88 90 LEU A CA 1
ATOM 733 C C . LEU A 1 90 ? -7.554 -10.987 -6.578 1.00 80.88 90 LEU A C 1
ATOM 735 O O . LEU A 1 90 ? -7.087 -10.578 -5.518 1.00 80.88 90 LEU A O 1
ATOM 739 N N . ASP A 1 91 ? -8.499 -10.364 -7.268 1.00 80.25 91 ASP A N 1
ATOM 740 C CA . ASP A 1 91 ? -9.260 -9.180 -6.865 1.00 80.25 91 ASP A CA 1
ATOM 741 C C . ASP A 1 91 ? -10.712 -9.477 -7.267 1.00 80.25 91 ASP A C 1
ATOM 743 O O . ASP A 1 91 ? -11.132 -9.210 -8.397 1.00 80.25 91 ASP A O 1
ATOM 747 N N . ASN A 1 92 ? -11.420 -10.230 -6.417 1.00 74.69 92 ASN A N 1
ATOM 748 C CA . ASN A 1 92 ? -12.753 -10.737 -6.752 1.00 74.69 92 ASN A CA 1
ATOM 749 C C . ASN A 1 92 ? -13.847 -9.684 -6.563 1.00 74.69 92 ASN A C 1
ATOM 751 O O . ASN A 1 92 ? -14.893 -9.783 -7.210 1.00 74.69 92 ASN A O 1
ATOM 755 N N . ASP A 1 93 ? -13.635 -8.720 -5.666 1.00 70.75 93 ASP A N 1
ATOM 756 C CA . ASP A 1 93 ? -14.574 -7.626 -5.421 1.00 70.75 93 ASP A CA 1
ATOM 757 C C . ASP A 1 93 ? -14.334 -6.411 -6.335 1.00 70.75 93 ASP A C 1
ATOM 759 O O . ASP A 1 93 ? -15.195 -5.534 -6.426 1.00 70.75 93 ASP A O 1
ATOM 763 N N . GLY A 1 94 ? -13.238 -6.409 -7.099 1.00 73.19 94 GLY A N 1
ATOM 764 C CA . GLY A 1 94 ? -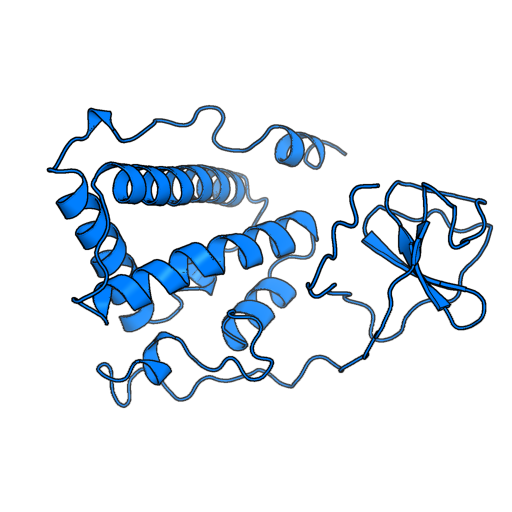12.945 -5.410 -8.119 1.00 73.19 94 GLY A CA 1
ATOM 765 C C . GLY A 1 94 ? -12.545 -4.060 -7.532 1.00 73.19 94 GLY A C 1
ATOM 766 O O . GLY A 1 94 ? -12.680 -3.044 -8.220 1.00 73.19 94 GLY A O 1
ATOM 767 N N . ASP A 1 95 ? -12.085 -4.023 -6.278 1.00 73.69 95 ASP A N 1
ATOM 768 C CA . ASP A 1 95 ? -11.677 -2.791 -5.601 1.00 73.69 95 ASP A CA 1
ATOM 769 C C . ASP A 1 95 ? -10.262 -2.323 -5.992 1.00 73.69 95 ASP A C 1
ATOM 771 O O . ASP A 1 95 ? -9.801 -1.253 -5.577 1.00 73.69 95 ASP A O 1
ATOM 775 N N . GLY A 1 96 ? -9.583 -3.087 -6.852 1.00 79.56 96 GLY A N 1
ATOM 776 C CA . GLY A 1 96 ? -8.240 -2.793 -7.327 1.00 79.56 96 GLY A CA 1
ATOM 777 C C . GLY A 1 96 ? -7.144 -3.205 -6.347 1.00 79.56 96 GLY A C 1
ATOM 778 O O . GLY A 1 96 ? -5.982 -2.855 -6.583 1.00 79.56 96 GLY A O 1
ATOM 779 N N . ILE A 1 97 ? -7.482 -3.920 -5.271 1.00 86.25 97 ILE A N 1
ATOM 780 C CA . ILE A 1 97 ? -6.564 -4.431 -4.257 1.00 86.25 97 ILE A CA 1
ATOM 781 C C . ILE A 1 97 ? -6.603 -5.956 -4.286 1.00 86.25 97 ILE A C 1
ATOM 783 O O . ILE A 1 97 ? -7.646 -6.594 -4.268 1.00 86.25 97 ILE A O 1
ATOM 787 N N . ARG A 1 98 ? -5.420 -6.574 -4.265 1.00 88.81 98 ARG A N 1
ATOM 788 C CA . ARG A 1 98 ? -5.324 -8.029 -4.153 1.00 88.81 98 ARG A CA 1
ATOM 789 C C . ARG A 1 98 ? -5.978 -8.512 -2.855 1.00 88.81 98 ARG A C 1
ATOM 791 O O . ARG A 1 98 ? -5.513 -8.167 -1.765 1.00 88.81 98 ARG A O 1
ATOM 798 N N . ASP A 1 99 ? -6.945 -9.411 -2.970 1.00 83.50 99 ASP A N 1
ATOM 799 C CA . ASP A 1 99 ? -7.713 -9.991 -1.868 1.00 83.50 99 ASP A CA 1
ATOM 800 C C . ASP A 1 99 ? -6.816 -10.562 -0.757 1.00 83.50 99 ASP A C 1
ATOM 802 O O . ASP A 1 99 ? -6.994 -10.279 0.431 1.00 83.50 99 ASP A O 1
ATOM 806 N N . SER A 1 100 ? -5.787 -11.325 -1.139 1.00 86.56 100 SER A N 1
ATOM 807 C CA . SER A 1 100 ? -4.847 -11.928 -0.185 1.00 86.56 100 SER A CA 1
ATOM 808 C C . SER A 1 100 ? -3.986 -10.887 0.542 1.00 86.56 100 SER A C 1
ATOM 810 O O . SER A 1 100 ? -3.623 -11.077 1.703 1.00 86.56 100 SER A O 1
ATOM 812 N N . TYR A 1 101 ? -3.669 -9.763 -0.114 1.00 92.31 101 TYR A N 1
ATOM 813 C CA . TYR A 1 101 ? -2.966 -8.648 0.519 1.00 92.31 101 TYR A CA 1
ATOM 814 C C . TYR A 1 101 ? -3.876 -7.925 1.506 1.00 92.31 101 TYR A C 1
ATOM 816 O O . TYR A 1 101 ? -3.490 -7.699 2.649 1.00 92.31 101 TYR A O 1
ATOM 824 N N . LYS A 1 102 ? -5.096 -7.606 1.076 1.00 89.44 102 LYS A N 1
ATOM 825 C CA . LYS A 1 102 ? -6.125 -6.962 1.890 1.00 89.44 102 LYS A CA 1
ATOM 826 C C . LYS A 1 102 ? -6.405 -7.756 3.163 1.00 89.44 102 LYS A C 1
ATOM 828 O O . LYS A 1 102 ? -6.378 -7.195 4.255 1.00 89.44 102 LYS A O 1
ATOM 833 N N . GLN A 1 103 ? -6.548 -9.075 3.050 1.00 86.19 103 GLN A N 1
ATOM 834 C CA . GLN A 1 103 ? -6.682 -9.953 4.209 1.00 86.19 103 GLN A CA 1
ATOM 835 C C . GLN A 1 103 ? -5.446 -9.933 5.117 1.00 86.19 103 GLN A C 1
ATOM 837 O O . GLN A 1 103 ? -5.594 -9.853 6.337 1.00 86.19 103 GLN A O 1
ATOM 842 N N . ALA A 1 104 ? -4.235 -9.985 4.552 1.00 90.19 104 ALA A N 1
ATOM 843 C CA . ALA A 1 104 ? -3.002 -9.917 5.334 1.00 90.19 104 ALA A CA 1
ATOM 844 C C . ALA A 1 104 ? -2.887 -8.589 6.101 1.00 90.19 104 ALA A C 1
ATOM 846 O O . ALA A 1 104 ? -2.553 -8.599 7.280 1.00 90.19 104 ALA A O 1
ATOM 847 N N . VAL A 1 105 ? -3.237 -7.464 5.473 1.00 91.75 105 VAL A N 1
ATOM 848 C CA . VAL A 1 105 ? -3.278 -6.132 6.097 1.00 91.75 105 VAL A CA 1
ATOM 849 C C . VAL A 1 105 ? -4.269 -6.093 7.261 1.00 91.75 105 VAL A C 1
ATOM 851 O O . VAL A 1 105 ? -3.901 -5.661 8.351 1.00 91.75 105 VAL A O 1
ATOM 854 N N . LEU A 1 106 ? -5.496 -6.581 7.051 1.00 87.38 106 LEU A N 1
ATOM 855 C CA . LEU A 1 106 ? -6.542 -6.617 8.081 1.00 87.38 106 LEU A CA 1
ATOM 856 C C . LEU A 1 106 ? -6.209 -7.568 9.237 1.00 87.38 106 LEU A C 1
ATOM 858 O O . LEU A 1 106 ? -6.665 -7.359 10.354 1.00 87.38 106 LEU A O 1
ATOM 862 N N . THR A 1 107 ? -5.412 -8.604 8.974 1.00 86.38 107 THR A N 1
ATOM 863 C CA . THR A 1 107 ? -4.928 -9.531 10.007 1.00 86.38 107 THR A CA 1
ATOM 864 C C . THR A 1 107 ? -3.733 -8.953 10.770 1.00 86.38 107 THR A C 1
ATOM 866 O O . THR A 1 107 ? -3.553 -9.246 11.948 1.00 86.38 107 THR A O 1
ATOM 869 N N . GLN A 1 108 ? -2.891 -8.159 10.102 1.00 87.62 108 GLN A N 1
ATOM 870 C CA . GLN A 1 108 ? -1.615 -7.689 10.641 1.00 87.62 108 GLN A CA 1
ATOM 871 C C . GLN A 1 108 ? -1.728 -6.396 11.456 1.00 87.62 108 GLN A C 1
ATOM 873 O O . GLN A 1 108 ? -0.911 -6.179 12.356 1.00 87.62 108 GLN A O 1
ATOM 878 N N . TYR A 1 109 ? -2.674 -5.515 11.123 1.00 85.75 109 TYR A N 1
ATOM 879 C CA . TYR A 1 109 ? -2.781 -4.194 11.736 1.00 85.75 109 TYR A CA 1
ATOM 880 C C . TYR A 1 109 ? -4.118 -4.000 12.449 1.00 85.75 109 TYR A C 1
ATOM 882 O O . TYR A 1 109 ? -5.164 -3.927 11.814 1.00 85.75 109 TYR A O 1
ATOM 890 N N . ASP A 1 110 ? -4.055 -3.792 13.764 1.00 82.94 110 ASP A N 1
ATOM 891 C CA . ASP A 1 110 ? -5.233 -3.459 14.574 1.00 82.94 110 ASP A CA 1
ATOM 892 C C . ASP A 1 110 ? -5.628 -1.976 14.461 1.00 82.94 110 ASP A C 1
ATOM 894 O O . ASP A 1 110 ? -6.781 -1.605 14.681 1.00 82.94 110 ASP A O 1
ATOM 898 N N . ASN A 1 111 ? -4.669 -1.099 14.136 1.00 79.38 111 ASN A N 1
ATOM 899 C CA . ASN A 1 111 ? -4.924 0.333 14.017 1.00 79.38 111 ASN A CA 1
ATOM 900 C C . ASN A 1 111 ? -5.548 0.649 12.640 1.00 79.38 111 ASN A C 1
ATOM 902 O O . ASN A 1 111 ? -4.884 0.437 11.616 1.00 79.38 111 ASN A O 1
ATOM 906 N N . PRO A 1 112 ? -6.767 1.226 12.586 1.00 77.44 112 PRO A N 1
ATOM 907 C CA . PRO A 1 112 ? -7.454 1.526 11.328 1.00 77.44 112 PRO A CA 1
ATOM 908 C C . PRO A 1 112 ? -6.677 2.504 10.437 1.00 77.44 112 PRO A C 1
ATOM 910 O O . PRO A 1 112 ? -6.775 2.432 9.212 1.00 77.44 112 PRO A O 1
ATOM 913 N N . VAL A 1 113 ? -5.851 3.376 11.023 1.00 78.88 113 VAL A N 1
ATOM 914 C CA . VAL A 1 113 ? -4.982 4.285 10.270 1.00 78.88 113 VAL A CA 1
ATOM 915 C C . VAL A 1 113 ? -3.898 3.504 9.526 1.00 78.88 113 VAL A C 1
ATOM 917 O O . VAL A 1 113 ? -3.631 3.791 8.361 1.00 78.88 113 VAL A O 1
ATOM 920 N N . PHE A 1 114 ? -3.301 2.484 10.150 1.00 85.38 114 PHE A N 1
ATOM 921 C CA . PHE A 1 114 ? -2.300 1.638 9.491 1.00 85.38 114 PHE A CA 1
ATOM 922 C C . PHE A 1 114 ? -2.923 0.735 8.427 1.00 85.38 114 PHE A C 1
ATOM 924 O O . PHE A 1 114 ? -2.330 0.582 7.360 1.00 85.38 114 PHE A O 1
ATOM 931 N N . VAL A 1 115 ? -4.133 0.218 8.668 1.00 84.31 115 VAL A N 1
ATOM 932 C CA . VAL A 1 115 ? -4.920 -0.493 7.648 1.00 84.31 115 VAL A CA 1
ATOM 933 C C . VAL A 1 115 ? -5.138 0.407 6.434 1.00 84.31 115 VAL A C 1
ATOM 935 O O . VAL A 1 115 ? -4.727 0.058 5.331 1.00 84.31 115 VAL A O 1
ATOM 938 N N . GLN A 1 116 ? -5.715 1.597 6.625 1.00 82.38 116 GLN A N 1
ATOM 939 C CA . GLN A 1 116 ? -5.999 2.521 5.525 1.00 82.38 116 GLN A CA 1
ATOM 940 C C . GLN A 1 116 ? -4.725 2.931 4.782 1.00 82.38 116 GLN A C 1
ATOM 942 O O . GLN A 1 116 ? -4.703 2.964 3.551 1.00 82.38 116 GLN A O 1
ATOM 947 N N . MET A 1 117 ? -3.655 3.220 5.520 1.00 85.44 117 MET A N 1
ATOM 948 C CA . MET A 1 117 ? -2.349 3.556 4.969 1.00 85.44 117 MET A CA 1
ATOM 949 C C . MET A 1 117 ? -1.809 2.419 4.084 1.00 85.44 117 MET A C 1
ATOM 951 O O . MET A 1 117 ? -1.407 2.665 2.946 1.00 85.44 117 MET A O 1
ATOM 955 N N . ALA A 1 118 ? -1.847 1.175 4.568 1.00 91.44 118 ALA A N 1
ATOM 956 C CA . ALA A 1 118 ? -1.392 -0.002 3.834 1.00 91.44 118 ALA A CA 1
ATOM 957 C C . ALA A 1 118 ? -2.258 -0.309 2.599 1.00 91.44 11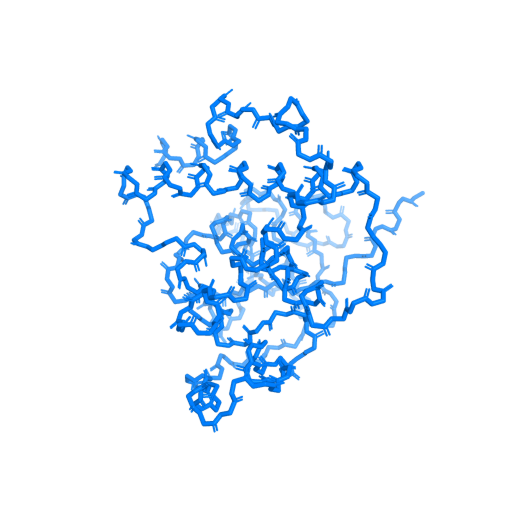8 ALA A C 1
ATOM 959 O O . ALA A 1 118 ? -1.722 -0.635 1.539 1.00 91.44 118 ALA A O 1
ATOM 960 N N . LEU A 1 119 ? -3.583 -0.181 2.694 1.00 87.88 119 LEU A N 1
ATOM 961 C CA . LEU A 1 119 ? -4.469 -0.359 1.540 1.00 87.88 119 LEU A CA 1
ATOM 962 C C . LEU A 1 119 ? -4.244 0.739 0.491 1.00 87.88 119 LEU A C 1
ATOM 964 O O . LEU A 1 119 ? -4.157 0.438 -0.694 1.00 87.88 119 LEU A O 1
ATOM 968 N N . SER A 1 120 ? -4.028 1.988 0.914 1.00 84.69 120 SER A N 1
ATOM 969 C CA . SER A 1 120 ? -3.822 3.116 -0.007 1.00 84.69 120 SER A CA 1
ATOM 970 C C . SER A 1 120 ? -2.540 2.980 -0.835 1.00 84.69 120 SER A C 1
ATOM 972 O O . SER A 1 120 ? -2.570 3.196 -2.045 1.00 84.69 120 SER A O 1
ATOM 974 N N . ILE A 1 121 ? -1.412 2.588 -0.222 1.00 90.12 121 ILE A N 1
ATOM 975 C CA . ILE A 1 121 ? -0.150 2.407 -0.967 1.00 90.12 121 ILE A CA 1
ATOM 976 C C . ILE A 1 121 ? -0.204 1.220 -1.936 1.00 90.12 121 ILE A C 1
ATOM 978 O O . ILE A 1 121 ? 0.573 1.158 -2.885 1.00 90.12 121 ILE A O 1
ATOM 982 N N . SER A 1 122 ? -1.119 0.272 -1.724 1.00 90.94 122 SER A N 1
ATOM 983 C CA . SER A 1 122 ? -1.210 -0.920 -2.568 1.00 90.94 122 SER A CA 1
ATOM 984 C C . SER A 1 122 ? -1.520 -0.586 -4.026 1.00 90.94 122 SER A C 1
ATOM 986 O O . SER A 1 122 ? -1.006 -1.260 -4.913 1.00 90.94 122 SER A O 1
ATOM 988 N N . HIS A 1 123 ? -2.248 0.506 -4.280 1.00 87.12 123 HIS A N 1
ATOM 989 C CA . HIS A 1 123 ? -2.494 1.005 -5.632 1.00 87.12 123 HIS A CA 1
ATOM 990 C C . HIS A 1 123 ? -1.207 1.497 -6.305 1.00 87.12 123 HIS A C 1
ATOM 992 O O . HIS A 1 123 ? -0.974 1.210 -7.476 1.00 87.12 123 HIS A O 1
ATOM 998 N N . GLU A 1 124 ? -0.326 2.175 -5.563 1.00 89.50 124 GLU A N 1
ATOM 999 C CA . GLU A 1 124 ? 0.984 2.586 -6.079 1.00 89.50 124 GLU A CA 1
ATOM 1000 C C . GLU A 1 124 ? 1.852 1.368 -6.404 1.00 89.50 124 GLU A C 1
ATOM 1002 O O . GLU A 1 124 ? 2.518 1.338 -7.439 1.00 89.50 124 GLU A O 1
ATOM 1007 N N . TYR A 1 125 ? 1.814 0.334 -5.559 1.00 92.88 125 TYR A N 1
ATOM 1008 C CA . TYR A 1 125 ? 2.529 -0.911 -5.820 1.00 92.88 125 TYR A CA 1
ATOM 1009 C C . TYR A 1 125 ? 1.941 -1.712 -6.995 1.00 92.88 125 TYR A C 1
ATOM 1011 O O . TYR A 1 125 ? 2.708 -2.258 -7.789 1.00 92.88 125 TYR A O 1
ATOM 1019 N N . ASP A 1 126 ? 0.615 -1.763 -7.152 1.00 89.12 126 ASP A N 1
ATOM 1020 C CA . ASP A 1 126 ? -0.042 -2.388 -8.309 1.00 89.12 126 ASP A CA 1
ATOM 1021 C C . ASP A 1 126 ? 0.303 -1.649 -9.608 1.00 89.12 126 ASP A C 1
ATOM 1023 O O . ASP A 1 126 ? 0.605 -2.276 -10.626 1.00 89.12 126 ASP A O 1
ATOM 1027 N N . ASP A 1 127 ? 0.369 -0.316 -9.569 1.00 87.75 127 ASP A N 1
ATOM 1028 C CA . ASP A 1 127 ? 0.798 0.489 -10.710 1.00 87.75 127 ASP A CA 1
ATOM 1029 C C . ASP A 1 127 ? 2.226 0.147 -11.149 1.00 87.75 127 ASP A C 1
ATOM 1031 O O . ASP A 1 127 ? 2.491 0.067 -12.350 1.00 87.75 127 ASP A O 1
ATOM 1035 N N . LEU A 1 128 ? 3.146 -0.137 -10.215 1.00 90.81 128 LEU A N 1
ATOM 1036 C CA . LEU A 1 128 ? 4.484 -0.626 -10.571 1.00 90.81 128 LEU A CA 1
ATOM 1037 C C . LEU A 1 128 ? 4.410 -1.915 -11.393 1.00 90.81 128 LEU A C 1
ATOM 1039 O O . LEU A 1 128 ? 5.155 -2.062 -12.363 1.00 90.81 128 LEU A O 1
ATOM 1043 N N . TYR A 1 129 ? 3.515 -2.838 -11.036 1.00 88.75 129 TYR A N 1
ATOM 1044 C CA . TYR A 1 129 ? 3.343 -4.090 -11.773 1.00 88.75 129 TYR A CA 1
ATOM 1045 C C . TYR A 1 129 ? 2.801 -3.818 -13.175 1.00 88.75 129 TYR A C 1
ATOM 1047 O O . TYR A 1 129 ? 3.357 -4.328 -14.150 1.00 88.75 129 TYR A O 1
ATOM 1055 N N . ARG A 1 130 ? 1.783 -2.956 -13.293 1.00 85.56 130 ARG A N 1
ATOM 1056 C CA . ARG A 1 130 ? 1.195 -2.554 -14.582 1.00 85.56 130 ARG A CA 1
ATOM 1057 C C . ARG A 1 130 ? 2.233 -1.936 -15.510 1.00 85.56 130 ARG A C 1
ATOM 1059 O O . ARG A 1 130 ? 2.340 -2.338 -16.660 1.00 85.56 130 ARG A O 1
ATOM 1066 N N . ILE A 1 131 ? 3.052 -1.024 -14.994 1.00 87.12 131 ILE A N 1
ATOM 1067 C CA . ILE A 1 131 ? 4.095 -0.328 -15.757 1.00 87.12 131 ILE A CA 1
ATOM 1068 C C . ILE A 1 131 ? 5.181 -1.289 -16.256 1.00 87.12 131 ILE A C 1
ATOM 1070 O O . ILE A 1 131 ? 5.764 -1.071 -17.315 1.00 87.12 131 ILE A O 1
ATOM 1074 N N . VAL A 1 132 ? 5.502 -2.345 -15.508 1.00 86.88 132 VAL A N 1
ATOM 1075 C CA . VAL A 1 132 ? 6.455 -3.366 -15.975 1.00 86.88 132 VAL A CA 1
ATOM 1076 C C . VAL A 1 132 ? 5.840 -4.226 -17.073 1.00 86.88 132 VAL A C 1
ATOM 1078 O O . VAL A 1 132 ? 6.534 -4.558 -18.032 1.00 86.88 132 VAL A O 1
ATOM 1081 N N . LEU A 1 133 ? 4.566 -4.580 -16.921 1.00 80.81 133 LEU A N 1
ATOM 1082 C CA . LEU A 1 133 ? 3.870 -5.545 -17.770 1.00 80.81 133 LEU A CA 1
ATOM 1083 C C . LEU A 1 133 ? 3.353 -4.948 -19.081 1.00 80.81 133 LEU A C 1
ATOM 1085 O O . LEU A 1 133 ? 3.287 -5.664 -20.076 1.00 80.81 133 LEU A O 1
ATOM 1089 N N . ASP A 1 134 ? 3.028 -3.659 -19.093 1.00 84.00 134 ASP A N 1
ATOM 1090 C CA . ASP A 1 134 ? 2.573 -2.936 -20.273 1.00 84.00 134 ASP A CA 1
ATOM 1091 C C . ASP A 1 134 ? 3.602 -1.868 -20.658 1.00 84.00 134 ASP A C 1
ATOM 1093 O O . ASP A 1 134 ? 3.780 -0.837 -19.999 1.00 84.00 134 ASP A O 1
ATOM 1097 N N . ASP A 1 135 ? 4.331 -2.131 -21.743 1.00 80.75 135 ASP A N 1
ATOM 1098 C CA . ASP A 1 135 ? 5.350 -1.219 -22.230 1.00 80.75 135 ASP A CA 1
ATOM 1099 C C . ASP A 1 135 ? 4.796 0.019 -22.942 1.00 80.75 135 ASP A C 1
ATOM 1101 O O . ASP A 1 135 ? 5.530 1.006 -23.072 1.00 80.75 135 ASP A O 1
ATOM 1105 N N . THR A 1 136 ? 3.508 0.003 -23.295 1.00 84.25 136 THR A N 1
ATOM 1106 C CA . THR A 1 136 ? 2.802 1.096 -23.967 1.00 84.25 136 THR A CA 1
ATOM 1107 C C . THR A 1 136 ? 2.413 2.225 -23.016 1.00 84.25 136 THR A C 1
ATOM 1109 O O . THR A 1 136 ? 2.192 3.351 -23.468 1.00 84.25 136 THR A O 1
ATOM 1112 N N . ILE A 1 137 ? 2.403 1.968 -21.701 1.00 82.00 137 ILE A N 1
ATOM 1113 C CA . ILE A 1 137 ? 2.161 2.993 -20.683 1.00 82.00 137 ILE A CA 1
ATOM 1114 C C . ILE A 1 137 ? 3.278 4.042 -20.751 1.00 82.00 137 ILE A C 1
ATOM 1116 O O . ILE A 1 137 ? 4.431 3.815 -20.356 1.00 82.00 137 ILE A O 1
ATOM 1120 N N . ALA A 1 138 ? 2.917 5.219 -21.261 1.00 84.50 138 ALA A N 1
ATOM 1121 C CA . ALA A 1 138 ? 3.775 6.390 -21.293 1.00 84.50 138 ALA A CA 1
ATOM 1122 C C . ALA A 1 138 ? 3.743 7.093 -19.931 1.00 84.50 138 ALA A C 1
ATOM 1124 O O . ALA A 1 138 ? 2.678 7.440 -19.431 1.00 84.50 138 ALA A O 1
ATOM 1125 N N . ILE A 1 139 ? 4.922 7.323 -19.354 1.00 85.19 139 ILE A N 1
ATOM 1126 C CA . ILE A 1 139 ? 5.094 8.031 -18.081 1.00 85.19 139 ILE A CA 1
ATOM 1127 C C . ILE A 1 139 ? 6.067 9.172 -18.328 1.00 85.19 139 ILE A C 1
ATOM 1129 O O . ILE A 1 139 ? 7.181 8.944 -18.817 1.00 85.19 139 ILE A O 1
ATOM 1133 N N . SER A 1 140 ? 5.652 10.396 -18.014 1.00 89.00 140 SER A N 1
ATOM 1134 C CA . SER A 1 140 ? 6.540 11.551 -18.089 1.00 89.00 140 SER A CA 1
ATOM 1135 C C . SER A 1 140 ? 7.596 11.514 -16.971 1.00 89.00 140 SER A C 1
ATOM 1137 O O . SER A 1 140 ? 7.345 10.951 -15.904 1.00 89.00 140 SER A O 1
ATOM 1139 N N . PRO A 1 141 ? 8.761 12.166 -17.148 1.00 88.56 141 PRO A N 1
ATOM 1140 C CA . PRO A 1 141 ? 9.769 12.248 -16.088 1.00 88.56 141 PRO A CA 1
ATOM 1141 C C . PRO A 1 141 ? 9.228 12.818 -14.772 1.00 88.56 141 PRO A C 1
ATOM 1143 O O . PRO A 1 141 ? 9.583 12.354 -13.691 1.00 88.56 141 PRO A O 1
ATOM 1146 N N . LYS A 1 142 ? 8.308 13.788 -14.864 1.00 85.44 142 LYS A N 1
ATOM 1147 C CA . LYS A 1 142 ? 7.657 14.401 -13.704 1.00 85.44 142 LYS A CA 1
ATOM 1148 C C . LYS A 1 142 ? 6.759 13.411 -12.959 1.00 85.44 142 LYS A C 1
ATOM 1150 O O . LYS A 1 142 ? 6.860 13.320 -11.740 1.00 85.44 142 LYS A O 1
ATOM 1155 N N . GLU A 1 143 ? 5.900 12.681 -13.669 1.00 85.50 143 GLU A N 1
ATOM 1156 C CA . GLU A 1 143 ? 5.019 11.671 -13.060 1.00 85.50 143 GLU A CA 1
ATOM 1157 C C . GLU A 1 143 ? 5.832 10.538 -12.429 1.00 85.50 143 GLU A C 1
ATOM 1159 O O . GLU A 1 143 ? 5.521 10.090 -11.326 1.00 85.50 143 GLU A O 1
ATOM 1164 N N . ALA A 1 144 ? 6.916 10.121 -13.089 1.00 88.75 144 ALA A N 1
ATOM 1165 C CA . ALA A 1 144 ? 7.813 9.101 -12.564 1.00 88.75 144 ALA A CA 1
ATOM 1166 C C . ALA A 1 144 ? 8.478 9.538 -11.251 1.00 88.75 144 ALA A C 1
ATOM 1168 O O . ALA A 1 144 ? 8.461 8.786 -10.275 1.00 88.75 144 ALA A O 1
ATOM 1169 N N . ALA A 1 145 ? 8.992 10.772 -11.200 1.00 87.06 145 ALA A N 1
ATOM 1170 C CA . ALA A 1 145 ? 9.558 11.343 -9.981 1.00 87.06 145 ALA A CA 1
ATOM 1171 C C . ALA A 1 145 ? 8.505 11.466 -8.868 1.00 87.06 145 ALA A C 1
ATOM 1173 O O . ALA A 1 145 ? 8.783 11.133 -7.719 1.00 87.06 145 ALA A O 1
ATOM 1174 N N . GLN A 1 146 ? 7.277 11.885 -9.193 1.00 85.19 146 GLN A N 1
ATOM 1175 C CA . GLN A 1 146 ? 6.184 11.990 -8.221 1.00 85.19 146 GLN A CA 1
ATOM 1176 C C . GLN A 1 146 ? 5.816 10.636 -7.600 1.00 85.19 146 GLN A C 1
ATOM 1178 O O . GLN A 1 146 ? 5.737 10.546 -6.374 1.00 85.19 146 GLN A O 1
ATOM 1183 N N . LYS A 1 147 ? 5.652 9.581 -8.412 1.00 88.06 147 LYS A N 1
ATOM 1184 C CA . LYS A 1 147 ? 5.387 8.223 -7.904 1.00 88.06 147 LYS A CA 1
ATOM 1185 C C . LYS A 1 147 ? 6.533 7.698 -7.044 1.00 88.06 147 LYS A C 1
ATOM 1187 O O . LYS A 1 147 ? 6.295 7.216 -5.940 1.00 88.06 147 LYS A O 1
ATOM 1192 N N . LEU A 1 148 ? 7.781 7.842 -7.502 1.00 89.31 148 LEU A N 1
ATOM 1193 C CA . LEU A 1 148 ? 8.954 7.423 -6.725 1.00 89.31 148 LEU A CA 1
ATOM 1194 C C . LEU A 1 148 ? 9.044 8.141 -5.380 1.00 89.31 148 LEU A C 1
ATOM 1196 O O . LEU A 1 148 ? 9.320 7.502 -4.367 1.00 89.31 148 LEU A O 1
ATOM 1200 N N . ASN A 1 149 ? 8.780 9.446 -5.361 1.00 86.19 149 ASN A N 1
ATOM 1201 C CA . ASN A 1 149 ? 8.761 10.248 -4.143 1.00 86.19 149 ASN A CA 1
ATOM 1202 C C . ASN A 1 149 ? 7.659 9.794 -3.182 1.00 86.19 149 ASN A C 1
ATOM 1204 O O . ASN A 1 149 ? 7.924 9.652 -1.993 1.00 86.19 149 ASN A O 1
ATOM 1208 N N . SER A 1 150 ? 6.457 9.502 -3.688 1.00 86.19 150 SER A N 1
ATOM 1209 C CA . SER A 1 150 ? 5.352 8.980 -2.876 1.00 86.19 150 SER A CA 1
ATOM 1210 C C . SER A 1 150 ? 5.700 7.635 -2.230 1.00 86.19 150 SER A C 1
ATOM 1212 O O . SER A 1 150 ? 5.609 7.496 -1.009 1.00 86.19 150 SER A O 1
ATOM 1214 N N . ILE A 1 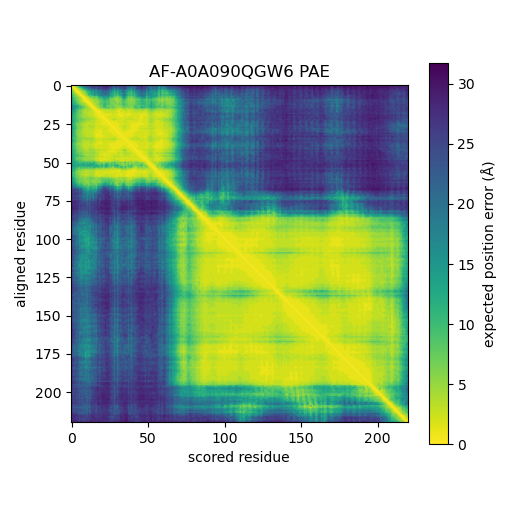151 ? 6.198 6.680 -3.024 1.00 90.00 151 ILE A N 1
ATOM 1215 C CA . ILE A 1 151 ? 6.614 5.358 -2.535 1.00 90.00 151 ILE A CA 1
ATOM 1216 C C . ILE A 1 151 ? 7.764 5.488 -1.528 1.00 90.00 151 ILE A C 1
ATOM 1218 O O . ILE A 1 151 ? 7.732 4.875 -0.464 1.00 90.00 151 ILE A O 1
ATOM 1222 N N . THR A 1 152 ? 8.763 6.323 -1.824 1.00 87.62 152 THR A N 1
ATOM 1223 C CA . THR A 1 152 ? 9.926 6.527 -0.947 1.00 87.62 152 THR A CA 1
ATOM 1224 C C . THR A 1 152 ? 9.528 7.161 0.383 1.00 87.62 152 THR A C 1
ATOM 1226 O O . THR A 1 152 ? 9.983 6.699 1.429 1.00 87.62 152 THR A O 1
ATOM 1229 N N . ALA A 1 153 ? 8.665 8.183 0.365 1.00 85.00 153 ALA A N 1
ATOM 1230 C CA . ALA A 1 153 ? 8.147 8.816 1.577 1.00 85.00 153 ALA A CA 1
ATOM 1231 C C . ALA A 1 153 ? 7.394 7.807 2.445 1.00 85.00 153 ALA A C 1
ATOM 1233 O O . ALA A 1 153 ? 7.648 7.687 3.644 1.00 85.00 153 ALA A O 1
ATOM 1234 N N . PHE A 1 154 ? 6.503 7.040 1.817 1.00 87.44 154 PHE A N 1
ATOM 1235 C CA . PHE A 1 154 ? 5.732 6.012 2.494 1.00 87.44 154 PHE A CA 1
ATOM 1236 C C . PHE A 1 154 ? 6.638 4.962 3.139 1.00 87.44 154 PHE A C 1
ATOM 1238 O O . PHE A 1 154 ? 6.504 4.654 4.322 1.00 87.44 154 PHE A O 1
ATOM 1245 N N . GLU A 1 155 ? 7.609 4.446 2.390 1.00 89.06 155 GLU A N 1
ATOM 1246 C CA . GLU A 1 155 ? 8.510 3.414 2.892 1.00 89.06 155 GLU A CA 1
ATOM 1247 C C . GLU A 1 155 ? 9.458 3.917 3.971 1.00 89.06 155 GLU A C 1
ATOM 1249 O O . GLU A 1 155 ? 9.811 3.157 4.874 1.00 89.06 155 GLU A O 1
ATOM 1254 N N . ALA A 1 156 ? 9.872 5.184 3.907 1.00 88.06 156 ALA A N 1
ATOM 1255 C CA . ALA A 1 156 ? 10.606 5.818 4.992 1.00 88.06 156 ALA A CA 1
ATOM 1256 C C . ALA A 1 156 ? 9.761 5.830 6.274 1.00 88.06 156 ALA A C 1
ATOM 1258 O O . ALA A 1 156 ? 10.262 5.426 7.329 1.00 88.06 156 ALA A O 1
ATOM 1259 N N . CYS A 1 157 ? 8.475 6.191 6.173 1.00 88.81 157 CYS A N 1
ATOM 1260 C CA . CYS A 1 157 ? 7.554 6.135 7.304 1.00 88.81 157 CYS A CA 1
ATOM 1261 C C . CYS A 1 157 ? 7.407 4.711 7.851 1.00 88.81 157 CYS A C 1
ATOM 1263 O O . CYS A 1 157 ? 7.619 4.471 9.037 1.00 88.81 157 CYS A O 1
ATOM 1265 N N . THR A 1 158 ? 7.110 3.726 7.002 1.00 89.19 158 THR A N 1
ATOM 1266 C CA . THR A 1 158 ? 6.885 2.353 7.476 1.00 89.19 158 THR A CA 1
ATOM 1267 C C . THR A 1 158 ? 8.149 1.714 8.039 1.00 89.19 158 THR A C 1
ATOM 1269 O O . THR A 1 158 ? 8.066 0.943 8.989 1.00 89.19 158 THR A O 1
ATOM 1272 N N . LYS A 1 159 ? 9.332 2.054 7.508 1.00 88.06 159 LYS A N 1
ATOM 1273 C CA . LYS A 1 159 ? 10.618 1.628 8.086 1.00 88.06 159 LYS A CA 1
ATOM 1274 C C . LYS A 1 159 ? 10.832 2.215 9.474 1.00 88.06 159 LYS A C 1
ATOM 1276 O O . LYS A 1 159 ? 11.329 1.507 10.345 1.00 88.06 159 LYS A O 1
ATOM 1281 N N . TYR A 1 160 ? 10.464 3.480 9.678 1.00 88.25 160 TYR A N 1
ATOM 1282 C CA . TYR A 1 160 ? 10.470 4.089 11.004 1.00 88.25 160 TYR A CA 1
ATOM 1283 C C . TYR A 1 160 ? 9.526 3.328 11.944 1.00 88.25 160 TYR A C 1
ATOM 1285 O O . TYR A 1 160 ? 9.987 2.808 12.954 1.00 88.25 160 TYR A O 1
ATOM 1293 N N . LEU A 1 161 ? 8.255 3.155 11.566 1.00 88.44 161 LEU A N 1
ATOM 1294 C CA . LEU A 1 161 ? 7.260 2.457 12.391 1.00 88.44 161 LEU A CA 1
ATOM 1295 C C . LEU A 1 161 ? 7.686 1.027 12.757 1.00 88.44 161 LEU A C 1
ATOM 1297 O O . LEU A 1 161 ? 7.528 0.609 13.902 1.00 88.44 161 LEU A O 1
ATOM 1301 N N . PHE A 1 162 ? 8.259 0.288 11.805 1.00 87.62 162 PHE A N 1
ATOM 1302 C CA . PHE A 1 162 ? 8.774 -1.062 12.039 1.00 87.62 162 PHE A CA 1
ATOM 1303 C C . PHE A 1 162 ? 9.957 -1.058 13.015 1.00 87.62 162 PHE A C 1
ATOM 1305 O O . PHE A 1 162 ? 9.996 -1.851 13.952 1.00 87.62 162 PHE A O 1
ATOM 1312 N N . ARG A 1 163 ? 10.915 -0.138 12.841 1.00 86.62 163 ARG A N 1
ATOM 1313 C CA . ARG A 1 163 ? 12.094 -0.036 13.714 1.00 86.62 163 ARG A CA 1
ATOM 1314 C C . ARG A 1 163 ? 11.727 0.321 15.153 1.00 86.62 163 ARG A C 1
ATOM 1316 O O . ARG A 1 163 ? 12.356 -0.192 16.072 1.00 86.62 163 ARG A O 1
ATOM 1323 N N . GLU A 1 164 ? 10.728 1.177 15.339 1.00 87.62 164 GLU A N 1
ATOM 1324 C CA . GLU A 1 164 ? 10.218 1.536 16.667 1.00 87.62 164 GLU A CA 1
ATOM 1325 C C . GLU A 1 164 ? 9.291 0.452 17.263 1.00 87.62 164 GLU A C 1
ATOM 1327 O O . GLU A 1 164 ? 8.795 0.609 18.374 1.00 87.62 164 GLU A O 1
ATOM 1332 N N . GLY A 1 165 ? 9.053 -0.658 16.550 1.00 86.19 165 GLY A N 1
ATOM 1333 C CA . GLY A 1 165 ? 8.234 -1.779 17.022 1.00 86.19 165 GLY A CA 1
ATOM 1334 C C . GLY A 1 165 ? 6.726 -1.516 17.017 1.00 86.19 165 GLY A C 1
ATOM 1335 O O . GLY A 1 165 ? 5.973 -2.277 17.620 1.00 86.19 165 GLY A O 1
ATOM 1336 N N . ILE A 1 166 ? 6.281 -0.454 16.342 1.00 87.94 166 ILE A N 1
ATOM 1337 C CA . ILE A 1 166 ? 4.869 -0.047 16.258 1.00 87.94 166 ILE A CA 1
ATOM 1338 C C . ILE A 1 166 ? 4.100 -0.961 15.303 1.00 87.94 166 ILE A C 1
ATOM 1340 O O . ILE A 1 166 ? 2.933 -1.269 15.533 1.00 87.94 166 ILE A O 1
ATOM 1344 N N . ILE A 1 167 ? 4.765 -1.414 14.239 1.00 87.75 167 ILE A N 1
ATOM 1345 C CA . ILE A 1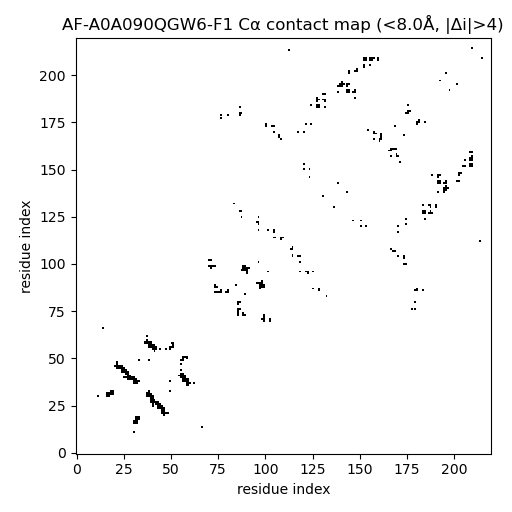 167 ? 4.247 -2.424 13.314 1.00 87.75 167 ILE A CA 1
ATOM 1346 C C . ILE A 1 167 ? 5.207 -3.613 13.254 1.00 87.75 167 ILE A C 1
ATOM 1348 O O . ILE A 1 167 ? 6.421 -3.430 13.321 1.00 87.75 167 ILE A O 1
ATOM 1352 N N . GLN A 1 168 ? 4.667 -4.826 13.113 1.00 87.19 168 GLN A N 1
ATOM 1353 C CA . GLN A 1 168 ? 5.474 -6.053 13.031 1.00 87.19 168 GLN A CA 1
ATOM 1354 C C . GLN A 1 168 ? 5.961 -6.349 11.615 1.00 87.19 168 GLN A C 1
ATOM 1356 O O . GLN A 1 168 ? 7.062 -6.848 11.452 1.00 87.19 168 GLN A O 1
ATOM 1361 N N . ASP A 1 169 ? 5.178 -6.009 10.595 1.00 89.31 169 ASP A N 1
ATOM 1362 C CA . ASP A 1 169 ? 5.558 -6.167 9.194 1.00 89.31 169 ASP A CA 1
ATOM 1363 C C . ASP A 1 169 ? 5.246 -4.892 8.421 1.00 89.31 169 ASP A C 1
ATOM 1365 O O . ASP A 1 169 ? 4.287 -4.178 8.726 1.00 89.31 169 ASP A O 1
ATOM 1369 N N . SER A 1 170 ? 6.061 -4.591 7.409 1.00 92.25 170 SER A N 1
ATOM 1370 C CA . SER A 1 170 ? 5.806 -3.449 6.531 1.00 92.25 170 SER A CA 1
ATOM 1371 C C . SER A 1 170 ? 4.719 -3.784 5.500 1.00 92.25 170 SER A C 1
ATOM 1373 O O . SER A 1 170 ? 4.657 -4.929 5.043 1.00 92.25 170 SER A O 1
ATOM 1375 N N . PRO A 1 171 ? 3.922 -2.801 5.043 1.00 94.25 171 PRO A N 1
ATOM 1376 C CA . PRO A 1 171 ? 2.959 -3.013 3.962 1.00 94.25 171 PRO A CA 1
ATOM 1377 C C . PRO A 1 171 ? 3.613 -3.594 2.703 1.00 94.25 171 PRO A C 1
ATOM 1379 O O . PRO A 1 171 ? 3.054 -4.484 2.069 1.00 94.25 171 PRO A O 1
ATOM 1382 N N . LEU A 1 172 ? 4.848 -3.182 2.385 1.00 94.00 172 LEU A N 1
ATOM 1383 C CA . LEU A 1 172 ? 5.614 -3.767 1.285 1.00 94.00 172 LEU A CA 1
ATOM 1384 C C . LEU A 1 172 ? 5.888 -5.262 1.496 1.00 94.00 172 LEU A C 1
ATOM 1386 O O . LEU A 1 172 ? 5.785 -6.027 0.544 1.00 94.00 172 LEU A O 1
ATOM 1390 N N . THR A 1 173 ? 6.212 -5.695 2.717 1.00 91.94 173 THR A N 1
ATOM 1391 C CA . THR A 1 173 ? 6.437 -7.116 3.038 1.00 91.94 173 THR A CA 1
ATOM 1392 C C . THR A 1 173 ? 5.176 -7.938 2.780 1.00 91.94 173 THR A C 1
ATOM 1394 O O . THR A 1 173 ? 5.240 -8.990 2.143 1.00 91.94 173 THR A O 1
ATOM 1397 N N . LEU A 1 174 ? 4.021 -7.436 3.226 1.00 93.50 174 LEU A N 1
ATOM 1398 C CA . LEU A 1 174 ? 2.728 -8.088 3.014 1.00 93.50 174 LEU A CA 1
ATOM 1399 C C . LEU A 1 174 ? 2.343 -8.104 1.522 1.00 93.50 174 LEU A C 1
ATOM 1401 O O . LEU A 1 174 ? 1.793 -9.086 1.018 1.00 93.50 174 LEU A O 1
ATOM 1405 N N . PHE A 1 175 ? 2.653 -7.030 0.788 1.00 93.44 175 PHE A N 1
ATOM 1406 C CA . PHE A 1 175 ? 2.329 -6.894 -0.633 1.00 93.44 175 PHE A CA 1
ATOM 1407 C C . PHE A 1 175 ? 3.222 -7.772 -1.514 1.00 93.44 175 PHE A C 1
ATOM 1409 O O . PHE A 1 175 ? 2.730 -8.572 -2.317 1.00 93.44 175 PHE A O 1
ATOM 1416 N N . ALA A 1 176 ? 4.537 -7.664 -1.327 1.00 91.06 176 ALA A N 1
ATOM 1417 C CA . ALA A 1 176 ? 5.580 -8.353 -2.073 1.00 91.06 176 ALA A CA 1
ATOM 1418 C C . ALA A 1 176 ? 5.949 -9.715 -1.456 1.00 91.06 176 ALA A C 1
ATOM 1420 O O . ALA A 1 176 ? 7.113 -10.111 -1.442 1.00 91.06 176 ALA A O 1
ATOM 1421 N N . ASN A 1 177 ? 4.946 -10.452 -0.978 1.00 87.19 177 ASN A N 1
ATOM 1422 C CA . ASN A 1 177 ? 5.092 -11.6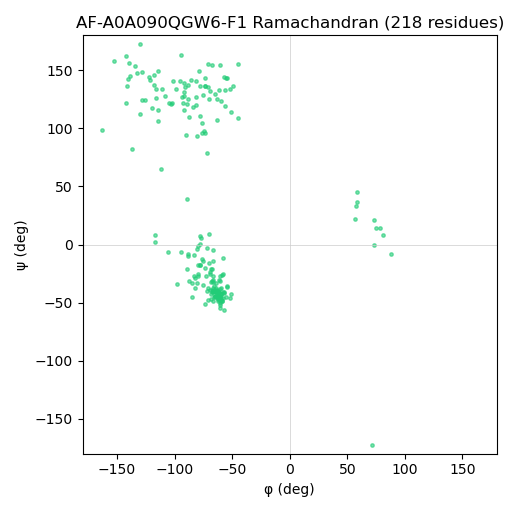93 -0.211 1.00 87.19 177 ASN A CA 1
ATOM 1423 C C . ASN A 1 177 ? 5.604 -12.914 -1.010 1.00 87.19 177 ASN A C 1
ATOM 1425 O O . ASN A 1 177 ? 5.593 -14.034 -0.504 1.00 87.19 177 ASN A O 1
ATOM 1429 N N . THR A 1 178 ? 6.043 -12.728 -2.258 1.00 83.88 178 THR A N 1
ATOM 1430 C CA . THR A 1 178 ? 6.611 -13.782 -3.113 1.00 83.88 178 THR A CA 1
ATOM 1431 C C . THR A 1 178 ? 7.803 -13.234 -3.889 1.00 83.88 178 THR A C 1
ATOM 1433 O O . THR A 1 178 ? 7.893 -12.031 -4.141 1.00 83.88 178 THR A O 1
ATOM 1436 N N . ILE A 1 179 ? 8.711 -14.114 -4.324 1.00 80.50 179 ILE A N 1
ATOM 1437 C CA . ILE A 1 179 ? 9.910 -13.707 -5.078 1.00 80.50 179 ILE A CA 1
ATOM 1438 C C . ILE A 1 179 ? 9.528 -12.934 -6.346 1.00 80.50 179 ILE A C 1
ATOM 1440 O O . ILE A 1 179 ? 10.145 -11.916 -6.653 1.00 80.50 179 ILE A O 1
ATOM 1444 N N . TYR A 1 180 ? 8.490 -13.370 -7.064 1.00 83.38 180 TYR A N 1
ATOM 1445 C CA . TYR A 1 180 ? 8.038 -12.675 -8.268 1.00 83.38 180 TYR A CA 1
ATOM 1446 C C . TYR A 1 180 ? 7.418 -11.318 -7.945 1.00 83.38 180 TYR A C 1
ATOM 1448 O O . TYR A 1 180 ? 7.757 -10.333 -8.590 1.00 83.38 180 TYR A O 1
ATOM 1456 N N . ARG A 1 181 ? 6.592 -11.212 -6.903 1.00 88.56 181 ARG A N 1
ATOM 1457 C CA . ARG A 1 181 ? 6.013 -9.927 -6.483 1.00 88.56 181 ARG A CA 1
ATOM 1458 C C . ARG A 1 181 ? 7.085 -8.923 -6.052 1.00 88.56 181 ARG A C 1
ATOM 1460 O O . ARG A 1 181 ? 7.039 -7.759 -6.452 1.00 88.56 181 ARG A O 1
ATOM 1467 N N . ALA A 1 182 ? 8.101 -9.383 -5.326 1.00 89.62 182 ALA A N 1
ATOM 1468 C CA . ALA A 1 182 ? 9.269 -8.574 -4.988 1.00 89.62 182 ALA A CA 1
ATOM 1469 C C . ALA A 1 182 ? 10.080 -8.167 -6.232 1.00 89.62 182 ALA A C 1
ATOM 1471 O O . ALA A 1 182 ? 10.504 -7.015 -6.351 1.00 89.62 182 ALA A O 1
ATOM 1472 N N . LEU A 1 183 ? 10.255 -9.080 -7.195 1.00 86.44 183 LEU A N 1
ATOM 1473 C CA . LEU A 1 183 ? 10.931 -8.794 -8.460 1.00 86.44 183 LEU A CA 1
ATOM 1474 C C . LEU A 1 183 ? 10.184 -7.732 -9.277 1.00 86.44 183 LEU A C 1
ATOM 1476 O O . LEU A 1 183 ? 10.810 -6.775 -9.720 1.00 86.44 183 LEU A O 1
ATOM 1480 N N . TYR A 1 184 ? 8.868 -7.859 -9.459 1.00 89.25 184 TYR A N 1
ATOM 1481 C CA . TYR A 1 184 ? 8.071 -6.890 -10.220 1.00 89.25 184 TYR A CA 1
ATOM 1482 C C . TYR A 1 184 ? 8.024 -5.520 -9.543 1.00 89.25 184 TYR A C 1
ATOM 1484 O O . TYR A 1 184 ? 8.119 -4.503 -10.227 1.00 89.25 184 TYR A O 1
ATOM 1492 N N . TYR A 1 185 ? 7.992 -5.481 -8.209 1.00 93.00 185 TYR A N 1
ATOM 1493 C CA . TYR A 1 185 ? 8.125 -4.233 -7.457 1.00 93.00 185 TYR A CA 1
ATOM 1494 C C . TYR A 1 185 ? 9.472 -3.558 -7.779 1.00 93.00 185 TYR A C 1
ATOM 1496 O O . TYR A 1 185 ? 9.538 -2.368 -8.105 1.00 93.00 185 TYR A O 1
ATOM 1504 N N . ARG A 1 186 ? 10.564 -4.337 -7.783 1.00 93.31 186 ARG A N 1
ATOM 1505 C CA . ARG A 1 186 ? 11.902 -3.829 -8.115 1.00 93.31 186 ARG A CA 1
ATOM 1506 C C . ARG A 1 186 ? 12.031 -3.397 -9.577 1.00 93.31 186 ARG A C 1
ATOM 1508 O O . ARG A 1 186 ? 12.662 -2.385 -9.863 1.00 93.31 186 ARG A O 1
ATOM 1515 N N . LEU A 1 187 ? 11.453 -4.147 -10.509 1.00 91.56 187 LEU A N 1
ATOM 1516 C CA . LEU A 1 187 ? 11.457 -3.791 -11.928 1.00 91.56 187 LEU A CA 1
ATOM 1517 C C . LEU A 1 187 ? 10.666 -2.502 -12.178 1.00 91.56 187 LEU A C 1
ATOM 1519 O O . LEU A 1 187 ? 11.121 -1.660 -12.949 1.00 91.56 187 LEU A O 1
ATOM 1523 N N . GLY A 1 188 ? 9.531 -2.318 -11.501 1.00 92.00 188 GLY A N 1
ATOM 1524 C CA . GLY A 1 188 ? 8.700 -1.126 -11.654 1.00 92.00 188 GLY A CA 1
ATOM 1525 C C . GLY A 1 188 ? 9.377 0.116 -11.097 1.00 92.00 188 GLY A C 1
ATOM 1526 O O . GLY A 1 188 ? 9.465 1.122 -11.797 1.00 92.00 188 GLY A O 1
ATOM 1527 N N . THR A 1 189 ? 9.946 0.033 -9.891 1.00 93.00 189 THR A N 1
ATOM 1528 C CA . THR A 1 189 ? 10.731 1.139 -9.313 1.00 93.00 189 THR A CA 1
ATOM 1529 C C . THR A 1 189 ? 11.931 1.507 -10.190 1.00 93.00 189 THR A C 1
ATOM 1531 O O . THR A 1 189 ? 12.142 2.686 -10.466 1.00 93.00 189 THR A O 1
ATOM 1534 N N . ASN A 1 190 ? 12.662 0.519 -10.723 1.00 91.69 190 ASN A N 1
ATOM 1535 C CA . ASN A 1 190 ? 13.752 0.763 -11.675 1.00 91.69 190 ASN A CA 1
ATOM 1536 C C . ASN A 1 190 ? 13.257 1.428 -12.972 1.00 91.69 190 ASN A C 1
ATOM 1538 O O . ASN A 1 190 ? 13.925 2.311 -13.506 1.00 91.69 190 ASN A O 1
ATOM 1542 N N . ARG A 1 191 ? 12.094 1.014 -13.492 1.00 90.56 191 ARG A N 1
ATOM 1543 C CA . ARG A 1 191 ? 11.505 1.596 -14.704 1.00 90.56 191 ARG A CA 1
ATOM 1544 C C . ARG A 1 191 ? 11.055 3.035 -14.476 1.00 90.56 191 ARG A C 1
ATOM 1546 O O . ARG A 1 191 ? 11.271 3.858 -15.359 1.00 90.56 191 ARG A O 1
ATOM 1553 N N . LEU A 1 192 ? 10.482 3.357 -13.316 1.00 90.31 192 LEU A N 1
ATOM 1554 C CA . LEU A 1 192 ? 10.202 4.744 -12.943 1.00 90.31 192 LEU A CA 1
ATOM 1555 C C . LEU A 1 192 ? 11.496 5.558 -12.854 1.00 90.31 192 LEU A C 1
ATOM 1557 O O . LEU A 1 192 ? 11.560 6.647 -13.410 1.00 90.31 192 LEU A O 1
ATOM 1561 N N . PHE A 1 193 ? 12.543 5.016 -12.230 1.00 90.25 193 PHE A N 1
ATOM 1562 C CA . PHE A 1 193 ? 13.816 5.724 -12.077 1.00 90.25 193 PHE A CA 1
ATOM 1563 C C . PHE A 1 193 ? 14.462 6.033 -13.432 1.00 90.25 193 PHE A C 1
ATOM 1565 O O . PHE A 1 193 ? 14.809 7.172 -13.713 1.00 90.25 193 PHE A O 1
ATOM 1572 N N . ALA A 1 194 ? 14.486 5.066 -14.351 1.00 89.12 194 ALA A N 1
ATOM 1573 C CA . ALA A 1 194 ? 14.972 5.301 -15.710 1.00 89.12 194 ALA A CA 1
ATOM 1574 C C . ALA A 1 194 ? 14.179 6.399 -16.456 1.00 89.12 194 ALA A C 1
ATOM 1576 O O . ALA A 1 194 ? 14.703 7.048 -17.360 1.00 89.12 194 ALA A O 1
ATOM 1577 N N . ARG A 1 195 ? 12.907 6.631 -16.092 1.00 89.19 195 ARG A N 1
ATOM 1578 C CA . ARG A 1 195 ? 12.075 7.697 -16.673 1.00 89.19 195 ARG A CA 1
ATOM 1579 C C . ARG A 1 195 ? 12.365 9.074 -16.086 1.00 89.19 195 ARG A C 1
ATOM 1581 O O . ARG A 1 195 ? 12.030 10.053 -16.746 1.00 89.19 195 ARG A O 1
ATOM 1588 N N . THR A 1 196 ? 13.014 9.181 -14.926 1.00 85.75 196 THR A N 1
ATOM 1589 C CA . THR A 1 196 ? 13.446 10.476 -14.374 1.00 85.75 196 THR A CA 1
ATOM 1590 C C . THR A 1 196 ? 14.696 11.028 -15.068 1.00 85.75 196 THR A C 1
ATOM 1592 O O . THR A 1 196 ? 15.197 12.065 -14.655 1.00 85.75 196 THR A O 1
ATOM 1595 N N . ASN A 1 197 ? 15.187 10.386 -16.139 1.00 82.69 197 ASN A N 1
ATOM 1596 C CA . ASN A 1 197 ? 16.479 10.679 -16.777 1.00 82.69 197 ASN A CA 1
ATOM 1597 C C . ASN A 1 197 ? 17.662 10.552 -15.802 1.00 82.69 197 ASN A C 1
ATOM 1599 O O . ASN A 1 197 ? 18.619 11.317 -15.900 1.00 82.69 197 ASN A O 1
ATOM 1603 N N . ASP A 1 198 ? 17.562 9.625 -14.844 1.00 77.44 198 ASP A N 1
ATOM 1604 C CA . ASP A 1 198 ? 18.538 9.434 -13.766 1.00 77.44 198 ASP A CA 1
ATOM 1605 C C . ASP A 1 198 ? 18.772 10.704 -12.917 1.00 77.44 198 ASP A C 1
ATOM 1607 O O . ASP A 1 198 ? 19.799 10.842 -12.248 1.00 77.44 198 ASP A O 1
ATOM 1611 N N . ASP A 1 199 ? 17.808 11.634 -12.925 1.00 79.44 199 ASP A N 1
ATOM 1612 C CA . ASP A 1 199 ? 17.829 12.848 -12.115 1.00 79.44 199 ASP A CA 1
ATOM 1613 C C . ASP A 1 199 ? 17.546 12.500 -10.649 1.00 79.44 199 ASP A C 1
ATOM 1615 O O . ASP A 1 199 ? 16.397 12.336 -10.226 1.00 79.44 199 ASP A O 1
ATOM 1619 N N . LEU A 1 200 ? 18.622 12.345 -9.878 1.00 75.44 200 LEU A N 1
ATOM 1620 C CA . LEU A 1 200 ? 18.559 12.105 -8.439 1.00 75.44 200 LEU A CA 1
ATOM 1621 C C . LEU A 1 200 ? 18.064 13.334 -7.668 1.00 75.44 200 LEU A C 1
ATOM 1623 O O . LEU A 1 200 ? 17.511 13.162 -6.585 1.00 75.44 200 LEU A O 1
ATOM 1627 N N . ASP A 1 201 ? 18.204 14.544 -8.217 1.00 77.69 201 ASP A N 1
ATOM 1628 C CA . ASP A 1 201 ? 17.756 15.777 -7.560 1.00 77.69 201 ASP A CA 1
ATOM 1629 C C . ASP A 1 201 ? 16.224 15.905 -7.596 1.00 77.69 201 ASP A C 1
ATOM 1631 O O . ASP A 1 201 ? 15.622 16.592 -6.768 1.00 77.69 201 ASP A O 1
ATOM 1635 N N . ALA A 1 202 ? 15.567 15.192 -8.517 1.00 72.19 202 ALA A N 1
ATOM 1636 C CA . ALA A 1 202 ? 14.116 15.050 -8.540 1.00 72.19 202 ALA A CA 1
ATOM 1637 C C . ALA A 1 202 ? 13.576 14.182 -7.383 1.00 72.19 202 ALA A C 1
ATOM 1639 O O . ALA A 1 202 ? 12.368 14.216 -7.110 1.00 72.19 202 ALA A O 1
ATOM 1640 N N . LEU A 1 203 ? 14.440 13.414 -6.704 1.00 73.31 203 LEU A N 1
ATOM 1641 C CA . LEU A 1 203 ? 14.069 12.577 -5.567 1.00 73.31 203 LEU A CA 1
ATOM 1642 C C . LEU A 1 203 ? 14.191 13.355 -4.256 1.00 73.31 203 LEU A C 1
ATOM 1644 O O . LEU A 1 203 ? 15.253 13.847 -3.881 1.00 73.31 203 LEU A O 1
ATOM 1648 N N . GLN A 1 204 ? 13.080 13.456 -3.540 1.00 73.88 204 GLN A N 1
ATOM 1649 C CA . GLN A 1 204 ? 13.003 14.206 -2.295 1.00 73.88 204 GLN A CA 1
ATOM 1650 C C . GLN A 1 204 ? 13.441 13.348 -1.107 1.00 73.88 204 GLN A C 1
ATOM 1652 O O . GLN A 1 204 ? 13.119 12.163 -1.009 1.00 73.88 204 GLN A O 1
ATOM 1657 N N . THR A 1 205 ? 14.155 13.968 -0.170 1.00 66.81 205 THR A N 1
ATOM 1658 C CA . THR A 1 205 ? 14.378 13.420 1.169 1.00 66.81 205 THR A CA 1
ATOM 1659 C C . THR A 1 205 ? 13.238 13.861 2.088 1.00 66.81 205 THR A C 1
ATOM 1661 O O . THR A 1 205 ? 12.803 15.011 2.044 1.00 66.81 205 THR A O 1
ATOM 1664 N N . PHE A 1 206 ? 12.735 12.946 2.917 1.00 64.56 206 PHE A N 1
ATOM 1665 C CA . PHE A 1 206 ? 11.577 13.191 3.780 1.00 64.56 206 PHE A CA 1
ATOM 1666 C C . PHE A 1 206 ? 11.992 13.144 5.252 1.00 64.56 206 PHE A C 1
ATOM 1668 O O . PHE A 1 206 ? 12.424 12.096 5.732 1.00 64.56 206 PHE A O 1
ATOM 1675 N N . ASP A 1 207 ? 11.869 14.275 5.953 1.00 63.56 207 ASP A N 1
ATOM 1676 C CA . ASP A 1 207 ? 12.137 14.393 7.392 1.00 63.56 207 ASP A CA 1
ATOM 1677 C C . ASP A 1 207 ? 11.107 15.354 8.045 1.00 63.56 207 ASP A C 1
ATOM 1679 O O . ASP A 1 207 ? 11.004 16.502 7.597 1.00 63.56 207 ASP A O 1
ATOM 1683 N N . PRO A 1 208 ? 10.312 14.935 9.060 1.00 63.75 208 PRO A N 1
ATOM 1684 C CA . PRO A 1 208 ? 10.254 13.592 9.639 1.00 63.75 208 PRO A CA 1
ATOM 1685 C C . PRO A 1 208 ? 9.692 12.555 8.654 1.00 63.75 208 PRO A C 1
ATOM 1687 O O . PRO A 1 208 ? 8.913 12.900 7.764 1.00 63.75 208 PRO A O 1
ATOM 1690 N N . PRO A 1 209 ? 10.054 11.270 8.816 1.00 67.94 209 PRO A N 1
ATOM 1691 C CA . PRO A 1 209 ? 9.712 10.230 7.851 1.00 67.94 209 PRO A CA 1
ATOM 1692 C C . PRO A 1 209 ? 8.209 9.935 7.792 1.00 67.94 209 PRO A C 1
ATOM 1694 O O . PRO A 1 209 ? 7.751 9.423 6.780 1.00 67.94 209 PRO A O 1
ATOM 1697 N N . CYS A 1 210 ? 7.443 10.268 8.839 1.00 73.38 210 CYS A N 1
ATOM 1698 C CA . CYS A 1 210 ? 5.993 10.085 8.897 1.00 73.38 210 CYS A CA 1
ATOM 1699 C C . CYS A 1 210 ? 5.244 11.420 9.058 1.00 73.38 210 CYS A C 1
ATOM 1701 O O . CYS A 1 210 ? 5.713 12.297 9.791 1.00 73.38 210 CYS A O 1
ATOM 1703 N N . PRO A 1 211 ? 4.043 11.568 8.461 1.00 67.88 211 PRO A N 1
ATOM 1704 C CA . PRO A 1 211 ? 3.160 12.694 8.741 1.00 67.88 211 PRO A CA 1
ATOM 1705 C C . PRO A 1 211 ? 2.842 12.835 10.236 1.00 67.88 211 PRO A C 1
ATOM 1707 O O . PRO A 1 211 ? 2.615 11.849 10.936 1.00 67.88 211 PRO A O 1
ATOM 1710 N N . ALA A 1 212 ? 2.748 14.079 10.715 1.00 61.50 212 ALA A N 1
ATOM 1711 C CA . ALA A 1 212 ? 2.521 14.389 12.130 1.00 61.50 212 ALA A CA 1
ATOM 1712 C C . ALA A 1 212 ? 1.224 13.780 12.709 1.00 61.50 212 ALA A C 1
ATOM 1714 O O . ALA A 1 212 ? 1.147 13.521 13.909 1.00 61.50 212 ALA A O 1
ATOM 1715 N N . SER A 1 213 ? 0.217 13.509 11.873 1.00 55.75 213 SER A N 1
ATOM 1716 C CA . SER A 1 213 ? -1.008 12.812 12.281 1.00 55.75 213 SER A CA 1
ATOM 1717 C C . SER A 1 213 ? -0.731 11.401 12.807 1.00 55.75 213 SER A C 1
ATOM 1719 O O . SER A 1 213 ? -1.307 11.023 13.816 1.00 55.75 213 SER A O 1
ATOM 1721 N N . LEU A 1 214 ? 0.215 10.674 12.203 1.00 59.62 214 LEU A N 1
ATOM 1722 C CA . LEU A 1 214 ? 0.616 9.334 12.652 1.00 59.62 214 LEU A CA 1
ATOM 1723 C C . LEU A 1 214 ? 1.428 9.37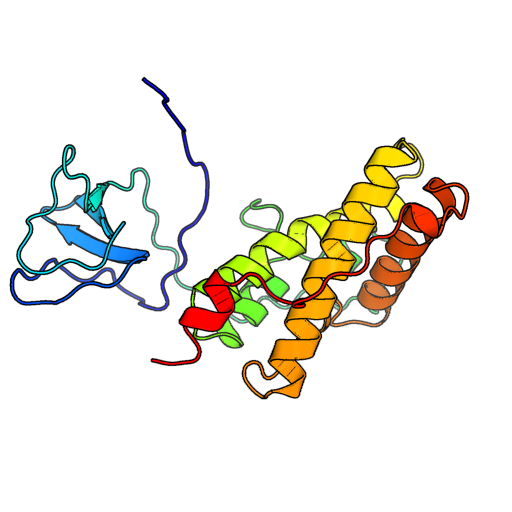7 13.950 1.00 59.62 214 LEU A C 1
ATOM 1725 O O . LEU A 1 214 ? 1.390 8.434 14.725 1.00 59.62 214 LEU A O 1
ATOM 1729 N N . SER A 1 215 ? 2.137 10.480 14.210 1.00 49.78 215 SER A N 1
ATOM 1730 C CA . SER A 1 215 ? 2.917 10.658 15.443 1.00 49.78 215 SER A CA 1
ATOM 1731 C C . SER A 1 215 ? 2.074 11.024 16.670 1.00 49.78 215 SER A C 1
ATOM 1733 O O . SER A 1 215 ? 2.547 10.907 17.799 1.00 49.78 215 SER A O 1
ATOM 1735 N N . LYS A 1 216 ? 0.835 11.492 16.465 1.00 48.25 216 LYS A N 1
ATOM 1736 C CA . LYS A 1 216 ? -0.053 11.916 17.553 1.00 48.25 216 LYS A CA 1
ATOM 1737 C C . LYS A 1 216 ? -0.767 10.726 18.198 1.00 48.25 216 LYS A C 1
ATOM 1739 O O . LYS A 1 216 ? -0.836 10.678 19.417 1.00 48.25 216 LYS A O 1
ATOM 1744 N N . ASP A 1 217 ? -1.152 9.737 17.391 1.00 46.72 217 ASP A N 1
ATOM 1745 C CA . ASP A 1 217 ? -1.749 8.470 17.846 1.00 46.72 217 ASP A CA 1
ATOM 1746 C C . ASP A 1 217 ? -0.737 7.527 18.534 1.00 46.72 217 ASP A C 1
ATOM 1748 O O . ASP A 1 217 ? -1.100 6.450 18.990 1.00 46.72 217 ASP A O 1
ATOM 1752 N N . MET A 1 218 ? 0.545 7.910 18.599 1.00 49.03 218 MET A N 1
ATOM 1753 C CA . MET A 1 218 ? 1.621 7.151 19.252 1.00 49.03 218 MET A CA 1
ATOM 1754 C C . MET A 1 218 ? 1.883 7.571 20.711 1.00 49.03 218 MET A C 1
ATOM 1756 O O . MET A 1 218 ? 2.721 6.954 21.367 1.00 49.03 218 MET A O 1
ATOM 1760 N N . ASN A 1 219 ? 1.236 8.637 21.202 1.00 38.84 219 ASN A N 1
ATOM 1761 C CA . ASN A 1 219 ? 1.470 9.212 22.538 1.00 38.84 219 ASN A CA 1
ATOM 1762 C C . ASN A 1 219 ? 0.249 9.155 23.479 1.00 38.84 219 ASN A C 1
ATOM 1764 O O . ASN A 1 219 ? 0.358 9.648 24.603 1.00 38.84 219 ASN A O 1
ATOM 1768 N N . ASP A 1 220 ? -0.865 8.565 23.041 1.00 38.19 220 ASP A N 1
ATOM 1769 C CA . ASP A 1 220 ? -2.068 8.287 23.846 1.00 38.19 220 ASP A CA 1
ATOM 1770 C C . ASP A 1 220 ? -2.267 6.767 23.989 1.00 38.19 220 ASP A C 1
ATOM 1772 O O . ASP A 1 220 ? -2.786 6.334 25.047 1.00 38.19 220 ASP A O 1
#

pLDDT: mean 78.05, std 14.92, range [33.5, 94.25]

Sequence (220 aa):
MNDFVWDGWLYTTKDTIDIYDHETAYRVGDIIDFKGHVYVAQWPIKGEYPHHASSSWRQLVNVELTPAASPITDTDPNENPKYLETVRGLDNDGDGIRDSYKQAVLTQYDNPVFVQMALSISHEYDDLYRIVLDDTIAISPKEAAQKLNSITAFEACTKYLFREGIIQDSPLTLFANTIYRALYYRLGTNRLFARTNDDLDALQTFDPPCPASLSKDMND

Nearest PDB structures (foldseek):
  4mb5-assembly1_A  TM=9.091E-01  e=4.863E-02  Moritella marina
  4hmc-assembly1_A  TM=8.091E-01  e=4.863E-02  Moritella marina
  8fqc-assembly1_Q1  TM=6.010E-01  e=1.268E-01  Agrobacterium phage Milano
  1wvv-assembly2_B  TM=3.891E-01  e=1.768E-02  Streptomyces griseus
  8fqc-assembly1_P1  TM=5.632E-01  e=4.317E-01  Agrobacterium phage Milano

Foldseek 3Di:
DPPPDDPDDQDDPDLDAAADDQADWDAASRWHDDPNWIWGANHTDHRDDDDCPDPGIHTDDPDDRDPLDDQQDFDALVPDLLDLCSQQTDDPVPNSHHSNLLVVLVVFDPDVVSSVLLRVCRNLLNVLLVCLNDVPDDDALLNLLVSLQVVQLSVLVQVVCCVVVVGVDGSQCSSCVDPSSVVSSVNSNVVSCVNNVVPPVSHDDDPPSDDVVVVVVVPD